Protein AF-A0A3D4EHL4-F1 (afdb_monomer)

Solvent-accessible surface area (backbone atoms only — not comparable to full-atom values): 12006 Å² total; per-residue (Å²): 135,86,61,65,56,98,88,38,72,49,56,67,86,55,54,66,71,58,36,57,50,29,53,69,44,90,50,63,66,49,23,50,37,24,51,53,30,32,35,78,69,69,46,29,76,79,37,58,74,33,63,72,42,91,49,67,67,59,16,52,53,32,51,62,56,33,40,82,74,52,56,64,71,58,45,58,51,27,36,70,45,90,52,58,73,49,26,45,46,37,29,42,37,35,46,74,57,59,60,97,69,61,60,69,48,54,54,48,35,48,64,78,40,52,93,75,51,44,74,40,44,43,29,60,65,70,54,69,73,44,71,69,53,51,53,50,49,53,58,47,41,73,68,42,84,47,68,62,34,31,49,36,43,49,48,44,62,71,38,86,49,48,70,93,47,45,65,62,53,31,52,57,27,53,71,42,89,49,62,65,45,24,22,51,22,25,38,51,34,32,75,69,74,44,91,39,69,83,30,63,75,45,92,48,67,64,22,24,52,34,26,61,71,65,82,120

Mean predicted aligned error: 4.77 Å

Foldseek 3Di:
DFDDDPNHGQCLVDDLVVLLVLCVDPDVVSNLSSLVSCLVVVNLVSLQVQCPPPDPVSNLSSLLSSQLVHDQVSLLVLLVDPPVSSVLSSLVSLLPPVPDHDLVSLLVSCVVCLQVDALSLSSLLNDAQDPVSLVSLLVSLVVRPDPRSNLSSLCSNCPVSDPVCNVVSLVVQCPDPRVVSLLVSLLSCLVVVHDNPSQCPDPDPSSNCSNPVRPD

Structure (mmCIF, N/CA/C/O backbone):
data_AF-A0A3D4EHL4-F1
#
_entry.id   AF-A0A3D4EHL4-F1
#
loop_
_atom_site.group_PDB
_atom_site.id
_atom_site.type_symbol
_atom_site.label_atom_id
_atom_site.label_alt_id
_atom_site.label_comp_id
_atom_site.label_asym_id
_atom_site.label_entity_id
_atom_site.label_seq_id
_atom_site.pdbx_PDB_ins_code
_atom_site.Cartn_x
_atom_site.Cartn_y
_atom_site.Cartn_z
_atom_site.occupancy
_atom_site.B_iso_or_equiv
_atom_site.auth_seq_id
_atom_site.auth_comp_id
_atom_site.auth_asym_id
_atom_site.auth_atom_id
_atom_site.pdbx_PDB_model_num
ATOM 1 N N . MET A 1 1 ? 7.403 -16.473 24.538 1.00 56.09 1 MET A N 1
ATOM 2 C CA . MET A 1 1 ? 7.662 -15.054 24.874 1.00 56.09 1 MET A CA 1
ATOM 3 C C . MET A 1 1 ? 6.302 -14.390 25.039 1.00 56.09 1 MET A C 1
ATOM 5 O O . MET A 1 1 ? 5.455 -14.657 24.199 1.00 56.09 1 MET A O 1
ATOM 9 N N . LYS A 1 2 ? 6.031 -13.651 26.124 1.00 74.81 2 LYS A N 1
ATOM 10 C CA . LYS A 1 2 ? 4.744 -12.940 26.263 1.00 74.81 2 LYS A CA 1
ATOM 11 C C . LYS A 1 2 ? 4.791 -11.674 25.405 1.00 74.81 2 LYS A C 1
ATOM 13 O O . LYS A 1 2 ? 5.752 -10.919 25.532 1.00 74.81 2 LYS A O 1
ATOM 18 N N . THR A 1 3 ? 3.798 -11.465 24.544 1.00 89.50 3 THR A N 1
ATOM 19 C CA . THR A 1 3 ? 3.693 -10.255 23.716 1.00 89.50 3 THR A CA 1
ATOM 20 C C . THR A 1 3 ? 3.371 -9.051 24.603 1.00 89.50 3 THR A C 1
ATOM 22 O O . THR A 1 3 ? 2.572 -9.155 25.540 1.00 89.50 3 THR A O 1
ATOM 25 N N . GLN A 1 4 ? 4.032 -7.921 24.350 1.00 92.38 4 GLN A N 1
ATOM 26 C CA . GLN A 1 4 ? 3.900 -6.704 25.148 1.00 92.38 4 GLN A CA 1
ATOM 27 C C . GLN A 1 4 ? 3.538 -5.508 24.271 1.00 92.38 4 GLN A C 1
ATOM 29 O O . GLN A 1 4 ? 4.013 -5.401 23.144 1.00 92.38 4 GLN A O 1
ATOM 34 N N . LEU A 1 5 ? 2.766 -4.582 24.834 1.00 90.56 5 LEU A N 1
ATOM 35 C CA . LEU A 1 5 ? 2.468 -3.272 24.269 1.00 90.56 5 LEU A CA 1
ATOM 36 C C . LEU A 1 5 ? 2.813 -2.203 25.310 1.00 90.56 5 LEU A C 1
ATOM 38 O O . LEU A 1 5 ? 2.287 -2.230 26.424 1.00 90.56 5 LEU A O 1
ATOM 42 N N . ASN A 1 6 ? 3.705 -1.272 24.961 1.00 88.81 6 ASN A N 1
ATOM 43 C CA . ASN A 1 6 ? 4.189 -0.213 25.862 1.00 88.81 6 ASN A CA 1
ATOM 44 C C . ASN A 1 6 ? 4.684 -0.743 27.226 1.00 88.81 6 ASN A C 1
ATOM 46 O O . ASN A 1 6 ? 4.420 -0.157 28.273 1.00 88.81 6 ASN A O 1
ATOM 50 N N . GLY A 1 7 ? 5.367 -1.893 27.228 1.00 89.69 7 GLY A N 1
ATOM 51 C CA . GLY A 1 7 ? 5.885 -2.529 28.445 1.00 89.69 7 GLY A CA 1
ATOM 52 C C . GLY A 1 7 ? 4.841 -3.270 29.291 1.00 89.69 7 GLY A C 1
ATOM 53 O O . GLY A 1 7 ? 5.198 -3.842 30.320 1.00 89.69 7 GLY A O 1
ATOM 54 N N . GLN A 1 8 ? 3.572 -3.316 28.871 1.00 92.62 8 GLN A N 1
ATOM 55 C CA . GLN A 1 8 ? 2.529 -4.110 29.524 1.00 92.62 8 GLN A CA 1
ATOM 56 C C . GLN A 1 8 ? 2.224 -5.378 28.728 1.00 92.62 8 GLN A C 1
ATOM 58 O O . GLN A 1 8 ? 2.239 -5.381 27.502 1.00 92.62 8 GLN A O 1
ATOM 63 N N . THR A 1 9 ? 1.960 -6.479 29.431 1.00 95.00 9 THR A N 1
ATOM 64 C CA . THR A 1 9 ? 1.618 -7.760 28.794 1.00 95.00 9 THR A CA 1
ATOM 65 C C . THR A 1 9 ? 0.211 -7.696 28.207 1.00 95.00 9 THR A C 1
ATOM 67 O O . THR A 1 9 ? -0.720 -7.303 28.908 1.00 95.00 9 THR A O 1
ATOM 70 N N . ILE A 1 10 ? 0.054 -8.131 26.956 1.00 95.50 10 ILE A N 1
ATOM 71 C CA . ILE A 1 10 ? -1.260 -8.231 26.312 1.00 95.50 10 ILE A CA 1
ATOM 72 C C . ILE A 1 10 ? -2.042 -9.389 26.960 1.00 95.50 10 ILE A C 1
ATOM 74 O O . ILE A 1 10 ? -1.535 -10.517 27.001 1.00 95.50 10 ILE A O 1
ATOM 78 N N . PRO A 1 11 ? -3.251 -9.144 27.497 1.00 95.38 11 PRO A N 1
ATOM 79 C CA . PRO A 1 11 ? -3.977 -10.118 28.307 1.00 95.38 11 PRO A CA 1
ATOM 80 C C . PRO A 1 11 ? -4.790 -11.100 27.445 1.00 95.38 11 PRO A C 1
ATOM 82 O O . PRO A 1 11 ? -6.019 -11.116 27.487 1.00 95.38 11 PRO A O 1
ATOM 85 N N . HIS A 1 12 ? -4.110 -11.921 26.641 1.00 93.50 12 HIS A N 1
ATOM 86 C CA . HIS A 1 12 ? -4.756 -12.889 25.739 1.00 93.50 12 HIS A CA 1
ATOM 87 C C . HIS A 1 12 ? -5.618 -13.940 26.463 1.00 93.50 12 HIS A C 1
ATOM 89 O O . HIS A 1 12 ? -6.524 -14.512 25.862 1.00 93.50 12 HIS A O 1
ATOM 95 N N . ASP A 1 13 ? -5.329 -14.196 27.738 1.00 93.50 13 ASP A N 1
ATOM 96 C CA . ASP A 1 13 ? -5.982 -15.176 28.604 1.00 93.50 13 ASP A CA 1
ATOM 97 C C . ASP A 1 13 ? -7.249 -14.652 29.296 1.00 93.50 13 ASP A C 1
ATOM 99 O O . ASP A 1 13 ? -7.989 -15.439 29.890 1.00 93.50 13 ASP A O 1
ATOM 103 N N . LYS A 1 14 ? -7.535 -13.345 29.217 1.00 95.50 14 LYS A N 1
ATOM 104 C CA . LYS A 1 14 ? -8.753 -12.785 29.811 1.00 95.50 14 LYS A CA 1
ATOM 105 C C . LYS A 1 14 ? -10.019 -13.252 29.077 1.00 95.50 14 LYS A C 1
ATOM 107 O O . LYS A 1 14 ? -10.033 -13.314 27.842 1.00 95.50 14 LYS A O 1
ATOM 112 N N . PRO A 1 15 ? -11.118 -13.516 29.809 1.00 96.44 15 PRO A N 1
ATOM 113 C CA . PRO A 1 15 ? -12.429 -13.734 29.207 1.00 96.44 15 PRO A CA 1
ATOM 114 C C . PRO A 1 15 ? -12.848 -12.556 28.320 1.00 96.44 15 PRO A C 1
ATOM 116 O O . PRO A 1 15 ? -12.538 -11.403 28.630 1.00 96.44 15 PRO A O 1
ATOM 119 N N . THR A 1 16 ? -13.597 -12.828 27.246 1.00 95.06 16 THR A N 1
ATOM 120 C CA . THR A 1 16 ? -14.064 -11.782 26.316 1.00 95.06 16 THR A CA 1
ATOM 121 C C . THR A 1 16 ? -14.819 -10.671 27.048 1.00 95.06 16 THR A C 1
ATOM 123 O O . THR A 1 16 ? -14.542 -9.504 26.801 1.00 95.06 16 THR A O 1
ATOM 126 N N . ASP A 1 17 ? -15.683 -10.990 28.014 1.00 96.25 17 ASP A N 1
ATOM 127 C CA . ASP A 1 17 ? -16.437 -9.977 28.771 1.00 96.25 17 ASP A CA 1
ATOM 128 C C . ASP A 1 17 ? -15.537 -9.002 29.548 1.00 96.25 17 ASP A C 1
ATOM 130 O O . ASP A 1 17 ? -15.829 -7.803 29.618 1.00 96.25 17 ASP A O 1
ATOM 134 N N . GLU A 1 18 ? -14.410 -9.481 30.085 1.00 97.12 18 GLU A N 1
ATOM 135 C CA . GLU A 1 18 ? -13.421 -8.618 30.738 1.00 97.12 18 GLU A CA 1
ATOM 136 C C . GLU A 1 18 ? -12.723 -7.710 29.722 1.00 97.12 18 GLU A C 1
ATOM 138 O O . GLU A 1 18 ? -12.584 -6.511 29.969 1.00 97.12 18 GLU A O 1
ATOM 143 N N . LEU A 1 19 ? -12.338 -8.249 28.561 1.00 97.44 19 LEU A N 1
ATOM 144 C CA . LEU A 1 19 ? -11.741 -7.465 27.475 1.00 97.44 19 LEU A CA 1
ATOM 145 C C . LEU A 1 19 ? -12.719 -6.394 26.963 1.00 97.44 19 LEU A C 1
ATOM 147 O O . LEU A 1 19 ? -12.343 -5.235 26.801 1.00 97.44 19 LEU A O 1
ATOM 151 N N . LEU A 1 20 ? -14.001 -6.734 26.802 1.00 96.81 20 LEU A N 1
ATOM 152 C CA . LEU A 1 20 ? -15.051 -5.781 26.431 1.00 96.81 20 LEU A CA 1
ATOM 153 C C . LEU A 1 20 ? -15.247 -4.693 27.495 1.00 96.81 20 LEU A C 1
ATOM 155 O O . LEU A 1 20 ? -15.534 -3.542 27.161 1.00 96.81 20 LEU A O 1
ATOM 159 N N . SER A 1 21 ? -15.093 -5.026 28.780 1.00 96.38 21 SER A N 1
ATOM 160 C CA . SER A 1 21 ? -15.099 -4.026 29.851 1.00 96.38 21 SER A CA 1
ATOM 161 C C . SER A 1 21 ? -13.898 -3.086 29.750 1.00 96.38 21 SER A C 1
ATOM 163 O O . SER A 1 21 ? -14.063 -1.876 29.896 1.00 96.38 21 SER A O 1
ATOM 165 N N . MET A 1 22 ? -12.711 -3.618 29.451 1.00 97.00 22 MET A N 1
ATOM 166 C CA . MET A 1 22 ? -11.495 -2.822 29.263 1.00 97.00 22 MET A CA 1
ATOM 167 C C . MET A 1 22 ? -11.607 -1.853 28.076 1.00 97.00 22 MET A C 1
ATOM 169 O O . MET A 1 22 ? -11.165 -0.713 28.192 1.00 97.00 22 MET A O 1
ATOM 173 N N . LEU A 1 23 ? -12.273 -2.239 26.979 1.00 96.00 23 LEU A N 1
ATOM 174 C CA . LEU A 1 23 ? -12.550 -1.332 25.852 1.00 96.00 23 LEU A CA 1
ATOM 175 C C . LEU A 1 23 ? -13.389 -0.103 26.255 1.00 96.00 23 LEU A C 1
ATOM 177 O O . LEU A 1 23 ? -13.267 0.972 25.665 1.00 96.00 23 LEU A O 1
ATOM 181 N N . ARG A 1 24 ? -14.257 -0.248 27.262 1.00 93.06 24 ARG A N 1
ATOM 182 C CA . ARG A 1 24 ? -15.123 0.833 27.762 1.00 93.06 24 ARG A CA 1
ATOM 183 C C . ARG A 1 24 ? -14.446 1.718 28.809 1.00 93.06 24 ARG A C 1
ATOM 185 O O . ARG A 1 24 ? -14.988 2.769 29.145 1.00 93.06 24 ARG A O 1
ATOM 192 N N . CYS A 1 25 ? -13.277 1.333 29.322 1.00 91.50 25 CYS A N 1
ATOM 193 C CA . CYS A 1 25 ? -12.526 2.160 30.261 1.00 91.50 25 CYS A CA 1
ATOM 194 C C . CYS A 1 25 ? -12.060 3.468 29.602 1.00 91.50 25 CYS A C 1
ATOM 196 O O . CYS A 1 25 ? -11.790 3.522 28.402 1.00 91.50 25 CYS A O 1
ATOM 198 N N . ALA A 1 26 ? -11.939 4.534 30.400 1.00 88.62 26 ALA A N 1
ATOM 199 C CA . ALA A 1 26 ? -11.424 5.831 29.947 1.00 88.62 26 ALA A CA 1
ATOM 200 C C . ALA A 1 26 ? -9.906 5.809 29.670 1.00 88.62 26 ALA A C 1
ATOM 202 O O . ALA A 1 26 ? -9.405 6.613 28.887 1.00 88.62 26 ALA A O 1
ATOM 203 N N . ASP A 1 27 ? -9.187 4.860 30.268 1.00 93.62 27 ASP A N 1
ATOM 204 C CA . ASP A 1 27 ? -7.753 4.675 30.073 1.00 93.62 27 ASP A CA 1
ATOM 205 C C . ASP A 1 27 ? -7.427 4.097 28.683 1.00 93.62 27 ASP A C 1
ATOM 207 O O . ASP A 1 27 ? -7.925 3.036 28.301 1.00 93.62 27 ASP A O 1
ATOM 211 N N . MET A 1 28 ? -6.570 4.794 27.931 1.00 94.81 28 MET A N 1
ATOM 212 C CA . MET A 1 28 ? -6.188 4.394 26.572 1.00 94.81 28 MET A CA 1
ATOM 213 C C . MET A 1 28 ? -5.306 3.142 26.568 1.00 94.81 28 MET A C 1
ATOM 215 O O . MET A 1 28 ? -5.415 2.327 25.659 1.00 94.81 28 MET A O 1
ATOM 219 N N . GLN A 1 29 ? -4.464 2.943 27.587 1.00 95.38 29 GLN A N 1
ATOM 220 C CA . GLN A 1 29 ? -3.613 1.753 27.654 1.00 95.38 29 GLN A CA 1
ATOM 221 C C . GLN A 1 29 ? -4.462 0.482 27.810 1.00 95.38 29 GLN A C 1
ATOM 223 O O . GLN A 1 29 ? -4.250 -0.495 27.094 1.00 95.38 29 GLN A O 1
ATOM 228 N N . SER A 1 30 ? -5.467 0.517 28.687 1.00 95.62 30 SER A N 1
ATOM 229 C CA . SER A 1 30 ? -6.445 -0.562 28.863 1.00 95.62 30 SER A CA 1
ATOM 230 C C . SER A 1 30 ? -7.227 -0.836 27.579 1.00 95.62 30 SER A C 1
ATOM 232 O O . SER A 1 30 ? -7.401 -1.998 27.209 1.00 95.62 30 SER A O 1
ATOM 234 N N . PHE A 1 31 ? -7.642 0.223 26.875 1.00 97.19 31 PHE A N 1
ATOM 235 C CA . PHE A 1 31 ? -8.287 0.113 25.568 1.00 97.19 31 PHE A CA 1
ATOM 236 C C . PHE A 1 31 ? -7.382 -0.602 24.554 1.00 97.19 31 PHE A C 1
ATOM 238 O O . PHE A 1 31 ? -7.791 -1.611 23.984 1.00 97.19 31 PHE A O 1
ATOM 245 N N . CYS A 1 32 ? -6.137 -0.145 24.375 1.00 97.12 32 CYS A N 1
ATOM 246 C CA . CYS A 1 32 ? -5.212 -0.742 23.412 1.00 97.12 32 CYS A CA 1
ATOM 247 C C . CYS A 1 32 ? -4.912 -2.212 23.725 1.00 97.12 32 CYS A C 1
ATOM 249 O O . CYS A 1 32 ? -4.980 -3.049 22.830 1.00 97.12 32 CYS A O 1
ATOM 251 N N . LEU A 1 33 ? -4.639 -2.548 24.991 1.00 97.31 33 LEU A N 1
ATOM 252 C CA . LEU A 1 33 ? -4.378 -3.931 25.401 1.00 97.31 33 LEU A CA 1
ATOM 253 C C . LEU A 1 33 ? -5.557 -4.861 25.100 1.00 97.31 33 LEU A C 1
ATOM 255 O O . LEU A 1 33 ? -5.348 -6.001 24.686 1.00 97.31 33 LEU A O 1
ATOM 259 N N . ALA A 1 34 ? -6.785 -4.382 25.299 1.00 97.56 34 ALA A N 1
ATOM 260 C CA . ALA A 1 34 ? -7.979 -5.145 24.970 1.00 97.56 34 ALA A CA 1
ATOM 261 C C . ALA A 1 34 ? -8.161 -5.302 23.455 1.00 97.56 34 ALA A C 1
ATOM 263 O O . ALA A 1 34 ? -8.463 -6.405 22.999 1.00 97.56 34 ALA A O 1
ATOM 264 N N . CYS A 1 35 ? -7.921 -4.244 22.674 1.00 97.19 35 CYS A N 1
ATOM 265 C CA . CYS A 1 35 ? -7.963 -4.307 21.214 1.00 97.19 35 CYS A CA 1
ATOM 266 C C . CYS A 1 35 ? -6.963 -5.327 20.651 1.00 97.19 35 CYS A C 1
ATOM 268 O O . CYS A 1 35 ? -7.348 -6.148 19.824 1.00 97.19 35 CYS A O 1
ATOM 270 N N . GLU A 1 36 ? -5.714 -5.319 21.125 1.00 97.25 36 GLU A N 1
ATOM 271 C CA . GLU A 1 36 ? -4.689 -6.289 20.713 1.00 97.25 36 GLU A CA 1
ATOM 272 C C . GLU A 1 36 ? -5.087 -7.727 21.065 1.00 97.25 36 GLU A C 1
ATOM 274 O O . GLU A 1 36 ? -4.974 -8.637 20.244 1.00 97.25 36 GLU A O 1
ATOM 279 N N . ALA A 1 37 ? -5.587 -7.946 22.288 1.00 97.06 37 ALA A N 1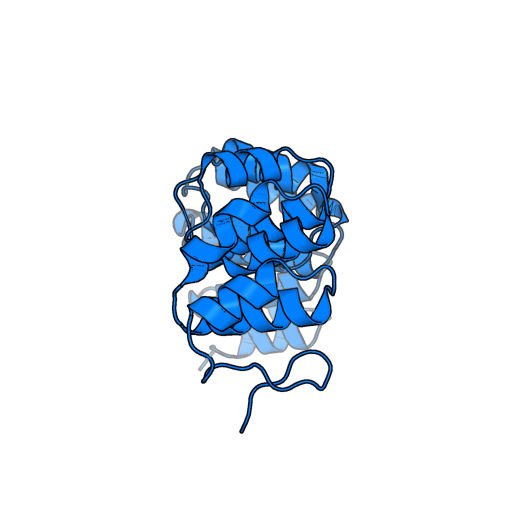
ATOM 280 C CA . ALA A 1 37 ? -6.004 -9.270 22.735 1.00 97.06 37 ALA A CA 1
ATOM 281 C C . ALA A 1 37 ? -7.166 -9.818 21.890 1.00 97.06 37 ALA A C 1
ATOM 283 O O . ALA A 1 37 ? -7.136 -10.987 21.507 1.00 97.06 37 ALA A O 1
ATOM 284 N N . LEU A 1 38 ? -8.162 -8.980 21.581 1.00 97.00 38 LEU A N 1
ATOM 285 C CA . LEU A 1 38 ? -9.313 -9.348 20.751 1.00 97.00 38 LEU A CA 1
ATOM 286 C C . LEU A 1 38 ? -8.920 -9.547 19.283 1.00 97.00 38 LEU A C 1
ATOM 288 O O . LEU A 1 38 ? -9.347 -10.524 18.672 1.00 97.00 38 LEU A O 1
ATOM 292 N N . SER A 1 39 ? -8.069 -8.678 18.729 1.00 95.25 39 SER A N 1
ATOM 293 C CA . SER A 1 39 ? -7.571 -8.807 17.354 1.00 95.25 39 SER A CA 1
ATOM 294 C C . SER A 1 39 ? -6.775 -10.102 17.163 1.00 95.25 39 SER A C 1
ATOM 296 O O . SER A 1 39 ? -7.082 -10.886 16.267 1.00 95.25 39 SER A O 1
ATOM 298 N N . ALA A 1 40 ? -5.862 -10.425 18.088 1.00 94.31 40 ALA A N 1
ATOM 299 C CA . ALA A 1 40 ? -5.104 -11.680 18.068 1.00 94.31 40 ALA A CA 1
ATOM 300 C C . ALA A 1 40 ? -5.986 -12.943 18.160 1.00 94.31 40 ALA A C 1
ATOM 302 O O . ALA A 1 40 ? -5.549 -14.031 17.789 1.00 94.31 40 ALA A O 1
ATOM 303 N N . ARG A 1 41 ? -7.221 -12.808 18.656 1.00 94.44 41 ARG A N 1
ATOM 304 C CA . ARG A 1 41 ? -8.224 -13.882 18.741 1.00 94.44 41 ARG A CA 1
ATOM 305 C C . ARG A 1 41 ? -9.186 -13.910 17.547 1.00 94.44 41 ARG A C 1
ATOM 307 O O . ARG A 1 41 ? -10.056 -14.772 17.502 1.00 94.44 41 ARG A O 1
ATOM 314 N N . GLY A 1 42 ? -9.055 -12.983 16.595 1.00 93.19 42 GLY A N 1
ATOM 315 C CA . GLY A 1 42 ? -9.987 -12.825 15.475 1.00 93.19 42 GLY A CA 1
ATOM 316 C C . GLY A 1 42 ? -11.338 -12.214 15.869 1.00 93.19 42 GLY A C 1
ATOM 317 O O . GLY A 1 42 ? -12.275 -12.226 15.077 1.00 93.19 42 GLY A O 1
ATOM 318 N N . GLU A 1 43 ? -11.461 -11.651 17.073 1.00 95.38 43 GLU A N 1
ATOM 319 C CA . GLU A 1 43 ? -12.690 -11.041 17.604 1.00 95.38 43 GLU A CA 1
ATOM 320 C C . GLU A 1 43 ? -12.787 -9.543 17.238 1.00 95.38 43 GLU A C 1
ATOM 322 O O . GLU A 1 43 ? -13.268 -8.717 18.014 1.00 95.38 43 GLU A O 1
ATOM 327 N N . THR A 1 44 ? -12.335 -9.164 16.037 1.00 94.56 44 THR A N 1
ATOM 328 C CA . THR A 1 44 ? -12.244 -7.760 15.586 1.00 94.56 44 THR A CA 1
ATOM 329 C C . THR A 1 44 ? -13.602 -7.069 15.443 1.00 94.56 44 THR A C 1
ATOM 331 O O . THR A 1 44 ? -13.676 -5.846 15.552 1.00 94.56 44 THR A O 1
ATOM 334 N N . ALA A 1 45 ? -14.694 -7.827 15.301 1.00 94.88 45 ALA A N 1
ATOM 335 C CA . ALA A 1 45 ? -16.061 -7.297 15.300 1.00 94.88 45 ALA A CA 1
ATOM 336 C C . ALA A 1 45 ? -16.404 -6.520 16.588 1.00 94.88 45 ALA A C 1
ATOM 338 O O . ALA A 1 45 ? -17.200 -5.581 16.559 1.00 94.88 45 ALA A O 1
ATOM 339 N N . ALA A 1 46 ? -15.770 -6.858 17.719 1.00 96.19 46 ALA A N 1
ATOM 340 C CA . ALA A 1 46 ? -15.922 -6.117 18.971 1.00 96.19 46 ALA A CA 1
ATOM 341 C C . ALA A 1 46 ? -15.353 -4.686 18.900 1.00 96.19 46 ALA A C 1
ATOM 343 O O . ALA A 1 46 ? -15.726 -3.832 19.707 1.00 96.19 46 ALA A O 1
ATOM 344 N N . LEU A 1 47 ? -14.458 -4.416 17.944 1.00 97.00 47 LEU A N 1
ATOM 345 C CA . LEU A 1 47 ? -13.787 -3.127 17.775 1.00 97.00 47 LEU A CA 1
ATOM 346 C C . LEU A 1 47 ? -14.565 -2.184 16.847 1.00 97.00 47 LEU A C 1
ATOM 348 O O . LEU A 1 47 ? -14.409 -0.968 16.944 1.00 97.00 47 LEU A O 1
ATOM 352 N N . THR A 1 48 ? -15.440 -2.713 15.984 1.00 96.19 48 THR A N 1
ATOM 353 C CA . THR A 1 48 ? -16.215 -1.937 15.000 1.00 96.19 48 THR A CA 1
ATOM 354 C C . THR A 1 48 ? -16.985 -0.748 15.596 1.00 96.19 48 THR A C 1
ATOM 356 O O . THR A 1 48 ? -16.938 0.326 14.995 1.00 96.19 48 THR A O 1
ATOM 359 N N . PRO A 1 49 ? -17.628 -0.838 16.782 1.00 95.62 49 PRO A N 1
ATOM 360 C CA . PRO A 1 49 ? -18.305 0.316 17.385 1.00 95.62 49 PRO A CA 1
ATOM 361 C C . PRO A 1 49 ? -17.381 1.516 17.646 1.00 95.62 49 PRO A C 1
ATOM 363 O O . PRO A 1 49 ? -17.830 2.661 17.655 1.00 95.62 49 PRO A O 1
ATOM 366 N N . PHE A 1 50 ? -16.079 1.279 17.829 1.00 96.56 50 PHE A N 1
ATOM 367 C CA . PHE A 1 50 ? -15.100 2.329 18.106 1.00 96.56 50 PHE A CA 1
ATOM 368 C C . PHE A 1 50 ? -14.664 3.099 16.855 1.00 96.56 50 PHE A C 1
ATOM 370 O O . PHE A 1 50 ? -14.060 4.162 16.995 1.00 96.56 50 PHE A O 1
ATOM 377 N N . LEU A 1 51 ? -15.052 2.660 15.650 1.00 96.12 51 LEU A N 1
ATOM 378 C CA . LEU A 1 51 ? -14.916 3.456 14.423 1.00 96.12 51 LEU A CA 1
ATOM 379 C C . LEU A 1 51 ? -15.733 4.760 14.471 1.00 96.12 51 LEU A C 1
ATOM 381 O O . LEU A 1 51 ? -15.402 5.718 13.783 1.00 96.12 51 LEU A O 1
ATOM 385 N N . GLN A 1 52 ? -16.754 4.826 15.330 1.00 94.62 52 GLN A N 1
ATOM 386 C CA . GLN A 1 52 ? -17.571 6.023 15.565 1.00 94.62 52 GLN A CA 1
ATOM 387 C C . GLN A 1 52 ? -17.216 6.739 16.881 1.00 94.62 52 GLN A C 1
ATOM 389 O O . GLN A 1 52 ? -17.919 7.646 17.323 1.00 94.62 52 GLN A O 1
ATOM 394 N N . SER A 1 53 ? -16.115 6.348 17.532 1.00 94.75 53 SER A N 1
ATOM 395 C CA . SER A 1 53 ? -15.647 6.987 18.764 1.00 94.75 53 SER A CA 1
ATOM 396 C C . SER A 1 53 ? -15.362 8.474 18.541 1.00 94.75 53 SER A C 1
ATOM 398 O O . SER A 1 53 ? -14.656 8.834 17.598 1.00 94.75 53 SER A O 1
ATOM 400 N N . GLY A 1 54 ? -15.827 9.341 19.447 1.00 93.31 54 GLY A N 1
ATOM 401 C CA . GLY A 1 54 ? -15.458 10.764 19.464 1.00 93.31 54 GLY A CA 1
ATOM 402 C C . GLY A 1 54 ? -13.970 11.008 19.754 1.00 93.31 54 GLY A C 1
ATOM 403 O O . GLY A 1 54 ? -13.427 12.041 19.375 1.00 93.31 54 GLY A O 1
ATOM 404 N N . ASP A 1 55 ? -13.290 10.039 20.373 1.00 95.06 55 ASP A N 1
ATOM 405 C CA . ASP A 1 55 ? -11.839 10.050 20.558 1.00 95.06 55 ASP A CA 1
ATOM 406 C C . ASP A 1 55 ? -11.134 9.577 19.277 1.00 95.06 55 ASP A C 1
ATOM 408 O O . ASP A 1 55 ? -11.259 8.411 18.876 1.00 95.06 55 ASP A O 1
ATOM 412 N N . ARG A 1 56 ? -10.372 10.493 18.663 1.00 95.25 56 ARG A N 1
ATOM 413 C CA . ARG A 1 56 ? -9.601 10.284 17.428 1.00 95.25 56 ARG A CA 1
ATOM 414 C C . ARG A 1 56 ? -8.624 9.112 17.529 1.00 95.25 56 ARG A C 1
ATOM 416 O O . ARG A 1 56 ? -8.499 8.349 16.573 1.00 95.25 56 ARG A O 1
ATOM 423 N N . TYR A 1 57 ? -7.931 8.955 18.655 1.00 94.44 57 TYR A N 1
ATOM 424 C CA . TYR A 1 57 ? -6.899 7.928 18.804 1.00 94.44 57 TYR A CA 1
ATOM 425 C C . TYR A 1 57 ? -7.508 6.548 19.003 1.00 94.44 57 TYR A C 1
ATOM 427 O O . TYR A 1 57 ? -7.029 5.588 18.404 1.00 94.44 57 TYR A O 1
ATOM 435 N N . ARG A 1 58 ? -8.604 6.445 19.765 1.00 96.19 58 ARG A N 1
ATOM 436 C CA . ARG A 1 58 ? -9.374 5.191 19.860 1.00 96.19 58 ARG A CA 1
ATOM 437 C C . ARG A 1 58 ? -9.886 4.748 18.504 1.00 96.19 58 ARG A C 1
ATOM 439 O O . ARG A 1 58 ? -9.751 3.578 18.155 1.00 96.19 58 ARG A O 1
ATOM 446 N N . ARG A 1 59 ? -10.425 5.698 17.739 1.00 96.44 59 ARG A N 1
ATOM 447 C CA . ARG A 1 59 ? -10.936 5.451 16.394 1.00 96.44 59 ARG A CA 1
ATOM 448 C C . ARG A 1 59 ? -9.844 4.917 15.473 1.00 96.44 59 ARG A C 1
ATOM 450 O O . ARG A 1 59 ? -10.023 3.864 14.872 1.00 96.44 59 ARG A O 1
ATOM 457 N N . LEU A 1 60 ? -8.700 5.602 15.415 1.00 96.88 60 LEU A N 1
ATOM 458 C CA . LEU A 1 60 ? -7.565 5.194 14.587 1.00 96.88 60 LEU A CA 1
ATOM 459 C C . LEU A 1 60 ? -7.002 3.829 15.008 1.00 96.88 60 LEU A C 1
ATOM 461 O O . LEU A 1 60 ? -6.669 3.014 14.154 1.00 96.88 60 LEU A O 1
ATOM 465 N N . TYR A 1 61 ? -6.897 3.568 16.313 1.00 96.75 61 TYR A N 1
ATOM 466 C CA . TYR A 1 61 ? -6.353 2.310 16.825 1.00 96.75 61 TYR A CA 1
A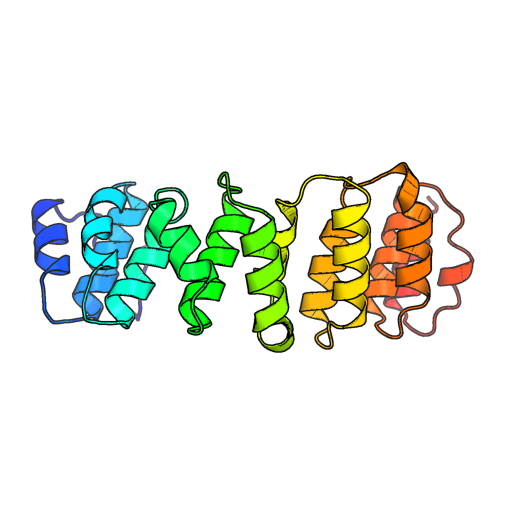TOM 467 C C . TYR A 1 61 ? -7.274 1.123 16.517 1.00 96.75 61 TYR A C 1
ATOM 469 O O . TYR A 1 61 ? -6.810 0.100 16.020 1.00 96.75 61 TYR A O 1
ATOM 477 N N . ALA A 1 62 ? -8.584 1.277 16.744 1.00 96.94 62 ALA A N 1
ATOM 478 C CA . ALA A 1 62 ? -9.571 0.274 16.354 1.00 96.94 62 ALA A CA 1
ATOM 479 C C . ALA A 1 62 ? -9.542 0.034 14.840 1.00 96.94 62 ALA A C 1
ATOM 481 O O . ALA A 1 62 ? -9.488 -1.111 14.409 1.00 96.94 62 ALA A O 1
ATOM 482 N N . PHE A 1 63 ? -9.506 1.106 14.043 1.00 97.06 63 PHE A N 1
ATOM 483 C CA . PHE A 1 63 ? -9.456 1.017 12.586 1.00 97.06 63 PHE A CA 1
ATOM 484 C C . PHE A 1 63 ? -8.271 0.178 12.091 1.00 97.06 63 PHE A C 1
ATOM 486 O O . PHE A 1 63 ? -8.474 -0.775 11.342 1.00 97.06 63 PHE A O 1
ATOM 493 N N . LYS A 1 64 ? -7.059 0.457 12.585 1.00 95.50 64 LYS A N 1
ATOM 494 C CA . LYS A 1 64 ? -5.854 -0.306 12.226 1.00 95.50 64 LYS A CA 1
ATOM 495 C C . LYS A 1 64 ? -5.953 -1.794 12.573 1.00 95.50 64 LYS A C 1
ATOM 497 O O . LYS A 1 64 ? -5.430 -2.616 11.834 1.00 95.50 64 LYS A O 1
ATOM 502 N N . LEU A 1 65 ? -6.618 -2.144 13.675 1.00 95.88 65 LEU A N 1
ATOM 503 C CA . LEU A 1 65 ? -6.710 -3.531 14.145 1.00 95.88 65 LEU A CA 1
ATOM 504 C C . LEU A 1 65 ? -7.882 -4.324 13.567 1.00 95.88 65 LEU A C 1
ATOM 506 O O . LEU A 1 65 ? -7.859 -5.552 13.629 1.00 95.88 65 LEU A O 1
ATOM 510 N N . ILE A 1 66 ? -8.904 -3.656 13.030 1.00 95.06 66 ILE A N 1
ATOM 511 C CA . ILE A 1 66 ? -10.007 -4.328 12.333 1.00 95.06 66 ILE A CA 1
ATOM 512 C C . ILE A 1 66 ? -9.526 -4.893 10.987 1.00 95.06 66 ILE A C 1
ATOM 514 O O . ILE A 1 66 ? -9.967 -5.975 10.588 1.00 95.06 66 ILE A O 1
ATOM 518 N N . GLY A 1 67 ? -8.614 -4.190 10.306 1.00 90.25 67 GLY A N 1
ATOM 519 C CA . GLY A 1 67 ? -7.965 -4.667 9.084 1.00 90.25 67 GLY A CA 1
ATOM 520 C C . GLY A 1 67 ? -8.969 -4.977 7.970 1.00 90.25 67 GLY A C 1
ATOM 521 O O . GLY A 1 67 ? -9.869 -4.180 7.690 1.00 90.25 67 GLY A O 1
ATOM 522 N N . ALA A 1 68 ? -8.853 -6.167 7.373 1.00 87.88 68 ALA A N 1
ATOM 523 C CA . ALA A 1 68 ? -9.731 -6.664 6.308 1.00 87.88 68 ALA A CA 1
ATOM 524 C C . ALA A 1 68 ? -11.234 -6.664 6.655 1.00 87.88 68 ALA A C 1
ATOM 526 O O . ALA A 1 68 ? -12.068 -6.614 5.755 1.00 87.88 68 ALA A O 1
ATOM 527 N N . ALA A 1 69 ? -11.597 -6.713 7.943 1.00 91.38 69 ALA A N 1
ATOM 528 C CA . ALA A 1 69 ? -12.992 -6.690 8.390 1.00 91.38 69 ALA A CA 1
ATOM 529 C C . ALA A 1 69 ? -13.591 -5.270 8.448 1.00 91.38 69 ALA A C 1
ATOM 531 O O . ALA A 1 69 ? -14.708 -5.085 8.939 1.00 91.38 69 ALA A O 1
ATOM 532 N N . THR A 1 70 ? -12.854 -4.252 7.989 1.00 94.06 70 THR A N 1
ATOM 533 C CA . THR A 1 70 ? -13.322 -2.864 8.016 1.00 94.06 70 THR A CA 1
ATOM 534 C C . THR A 1 70 ? -14.548 -2.722 7.113 1.00 94.06 70 THR A C 1
ATOM 536 O O . THR A 1 70 ? -14.499 -3.137 5.953 1.00 94.06 70 THR A O 1
ATOM 539 N N . PRO A 1 71 ? -15.643 -2.102 7.593 1.00 93.25 71 PRO A N 1
ATOM 540 C CA . PRO A 1 71 ? -16.786 -1.794 6.745 1.00 93.25 71 PRO A CA 1
ATOM 541 C C . PRO A 1 71 ? -16.366 -0.957 5.533 1.00 93.25 71 PRO A C 1
ATOM 543 O O . PRO A 1 71 ? -15.721 0.081 5.686 1.00 93.25 71 PRO A O 1
ATOM 546 N N . ARG A 1 72 ? -16.769 -1.379 4.330 1.00 92.62 72 ARG A N 1
ATOM 547 C CA . ARG A 1 72 ? -16.376 -0.714 3.079 1.00 92.62 72 ARG A CA 1
ATOM 548 C C . ARG A 1 72 ? -16.724 0.774 3.059 1.00 92.62 72 ARG A C 1
ATOM 550 O O . ARG A 1 72 ? -15.893 1.580 2.671 1.00 92.62 72 ARG A O 1
ATOM 557 N N . GLU A 1 73 ? -17.915 1.133 3.526 1.00 93.62 73 GLU A N 1
ATOM 558 C CA . GLU A 1 73 ? -18.359 2.532 3.589 1.00 93.62 73 GLU A CA 1
ATOM 559 C C . GLU A 1 73 ? -17.413 3.396 4.431 1.00 93.62 73 GLU A C 1
ATOM 561 O O . GLU A 1 73 ? -17.075 4.509 4.037 1.00 93.62 73 GLU A O 1
ATOM 566 N N . PHE A 1 74 ? -16.922 2.854 5.551 1.00 95.12 74 PHE A N 1
ATOM 567 C CA . PHE A 1 74 ? -15.962 3.544 6.405 1.00 95.12 74 PHE A CA 1
ATOM 568 C C . PHE A 1 74 ? -14.594 3.665 5.729 1.00 95.12 74 PHE A C 1
ATOM 570 O O . PHE A 1 74 ? -13.975 4.724 5.797 1.00 95.12 74 PHE A O 1
ATOM 577 N N . LEU A 1 75 ? -14.124 2.605 5.061 1.00 95.69 75 LEU A N 1
ATOM 578 C CA . LEU A 1 75 ? -12.861 2.626 4.319 1.00 95.69 75 LEU A CA 1
ATOM 579 C C . LEU A 1 75 ? -12.891 3.689 3.208 1.00 95.69 75 LEU A C 1
ATOM 581 O O . LEU A 1 75 ? -11.982 4.512 3.117 1.00 95.69 75 LEU A O 1
ATOM 585 N N . ASP A 1 76 ? -13.968 3.713 2.424 1.00 96.00 76 ASP A N 1
ATOM 586 C CA . ASP A 1 76 ? -14.179 4.685 1.352 1.00 96.00 76 ASP A CA 1
ATOM 587 C C . ASP A 1 76 ? -14.281 6.120 1.908 1.00 96.00 76 ASP A C 1
ATOM 589 O O . ASP A 1 76 ? -13.797 7.065 1.282 1.00 96.00 76 ASP A O 1
ATOM 593 N N . GLU A 1 77 ? -14.902 6.318 3.075 1.00 96.19 77 GLU A N 1
ATOM 594 C CA . GLU A 1 77 ? -14.910 7.607 3.781 1.00 96.19 77 GLU A CA 1
ATOM 595 C C . GLU A 1 77 ? -13.486 8.040 4.159 1.00 96.19 77 GLU A C 1
ATOM 597 O O . GLU A 1 77 ? -13.102 9.179 3.893 1.00 96.19 77 GLU A O 1
ATOM 602 N N . GLN A 1 78 ? -12.673 7.132 4.713 1.00 96.81 78 GLN A N 1
ATOM 603 C CA . GLN A 1 78 ? -11.312 7.464 5.141 1.00 96.81 78 GLN A CA 1
ATOM 604 C C . GLN A 1 78 ? -10.393 7.809 3.966 1.00 96.81 78 GLN A C 1
ATOM 606 O O . GLN A 1 78 ? -9.563 8.701 4.105 1.00 96.81 78 GLN A O 1
ATOM 611 N N . LEU A 1 79 ? -10.568 7.180 2.798 1.00 97.25 79 LEU A N 1
ATOM 612 C CA . LEU A 1 79 ? -9.835 7.546 1.576 1.00 97.25 79 LEU A CA 1
ATOM 613 C C . LEU A 1 79 ? -10.126 8.978 1.097 1.00 97.25 79 LEU A C 1
ATOM 615 O O . LEU A 1 79 ? -9.318 9.553 0.374 1.00 97.25 79 LEU A O 1
ATOM 619 N N . ARG A 1 80 ? -11.269 9.558 1.482 1.00 97.00 80 ARG A N 1
ATOM 620 C CA . ARG A 1 80 ? -11.647 10.943 1.151 1.00 97.00 80 ARG A CA 1
ATOM 621 C C . ARG A 1 80 ? -11.277 11.949 2.244 1.00 97.00 80 ARG A C 1
ATOM 623 O O . ARG A 1 80 ? -11.598 13.125 2.106 1.00 97.00 80 ARG A O 1
ATOM 630 N N . SER A 1 81 ? -10.682 11.493 3.342 1.00 96.12 81 SER A N 1
ATOM 631 C CA . SER A 1 81 ? -10.354 12.337 4.488 1.00 96.12 81 SER A CA 1
ATOM 632 C C . SER A 1 81 ? -9.118 13.192 4.221 1.00 96.12 81 SER A C 1
ATOM 634 O O . SER A 1 81 ? -8.169 12.731 3.598 1.00 96.12 81 SER A O 1
ATOM 636 N N . ASP A 1 82 ? -9.083 14.401 4.781 1.00 95.19 82 ASP A N 1
ATOM 637 C CA . ASP A 1 82 ? -7.864 15.221 4.821 1.00 95.19 82 ASP A CA 1
ATOM 638 C C . ASP A 1 82 ? -6.887 14.756 5.924 1.00 95.19 82 ASP A C 1
ATOM 640 O O . ASP A 1 82 ? -5.714 15.144 5.941 1.00 95.19 82 ASP A O 1
ATOM 644 N N . ASP A 1 83 ? -7.348 13.933 6.877 1.00 95.69 83 ASP A N 1
ATOM 645 C CA . ASP A 1 83 ? -6.507 13.405 7.953 1.00 95.69 83 ASP A CA 1
ATOM 646 C C . ASP A 1 83 ? -5.650 12.244 7.441 1.00 95.69 83 ASP A C 1
ATOM 648 O O . ASP A 1 83 ? -6.082 11.086 7.392 1.00 95.69 83 ASP A O 1
ATOM 652 N N . PHE A 1 84 ? -4.394 12.555 7.118 1.00 96.31 84 PHE A N 1
ATOM 653 C CA . PHE A 1 84 ? -3.457 11.584 6.563 1.00 96.31 84 PHE A CA 1
ATOM 654 C C . PHE A 1 84 ? -3.259 10.341 7.445 1.00 96.31 84 PHE A C 1
ATOM 656 O O . PHE A 1 84 ? -2.965 9.280 6.909 1.00 96.31 84 PHE A O 1
ATOM 663 N N . LEU A 1 85 ? -3.461 10.398 8.771 1.00 96.12 85 LEU A N 1
ATOM 664 C CA . LEU A 1 85 ? -3.345 9.184 9.593 1.00 96.12 85 LEU A CA 1
ATOM 665 C C . LEU A 1 85 ? -4.432 8.154 9.262 1.00 96.12 85 LEU A C 1
ATOM 667 O O . LEU A 1 85 ? -4.169 6.952 9.313 1.00 96.12 85 LEU A O 1
ATOM 671 N N . PHE A 1 86 ? -5.637 8.618 8.933 1.00 97.12 86 PHE A N 1
ATOM 672 C CA . PHE A 1 86 ? -6.736 7.749 8.521 1.00 97.12 86 PHE A CA 1
ATOM 673 C C . PHE A 1 86 ? -6.580 7.315 7.067 1.00 97.12 86 PHE A C 1
ATOM 675 O O . PHE A 1 86 ? -6.771 6.136 6.778 1.00 97.12 86 PHE A O 1
ATOM 682 N N . VAL A 1 87 ? -6.143 8.213 6.179 1.00 97.94 87 VAL A N 1
ATOM 683 C CA . VAL A 1 87 ? -5.814 7.850 4.790 1.00 97.94 87 VAL A CA 1
ATOM 684 C C . VAL A 1 87 ? -4.718 6.784 4.757 1.00 97.94 87 VAL A C 1
ATOM 686 O O . VAL A 1 87 ? -4.873 5.765 4.095 1.00 97.94 87 VAL A O 1
ATOM 689 N N . SER A 1 88 ? -3.642 6.967 5.525 1.00 97.19 88 SER A N 1
ATOM 690 C CA . SER A 1 88 ? -2.533 6.013 5.621 1.00 97.19 88 SER A CA 1
ATOM 691 C C . SER A 1 88 ? -2.998 4.648 6.126 1.00 97.19 88 SER A C 1
ATOM 693 O O . SER A 1 88 ? -2.647 3.627 5.536 1.00 97.19 88 SER A O 1
ATOM 695 N N . ALA A 1 89 ? -3.845 4.611 7.161 1.00 96.44 89 ALA A N 1
ATOM 696 C CA . ALA A 1 89 ? -4.422 3.362 7.654 1.00 96.44 89 ALA A CA 1
ATOM 697 C C . ALA A 1 89 ? -5.325 2.682 6.606 1.00 96.44 89 ALA A C 1
ATOM 699 O O . ALA A 1 89 ? -5.259 1.465 6.445 1.00 96.44 89 ALA A O 1
ATOM 700 N N . ALA A 1 90 ? -6.119 3.453 5.857 1.00 97.44 90 ALA A N 1
ATOM 701 C CA . ALA A 1 90 ? -6.946 2.932 4.772 1.00 97.44 90 ALA A CA 1
ATOM 702 C C . ALA A 1 90 ? -6.098 2.336 3.637 1.00 97.44 90 ALA A C 1
ATOM 704 O O . ALA A 1 90 ? -6.352 1.214 3.205 1.00 97.44 90 ALA A O 1
ATOM 705 N N . LEU A 1 91 ? -5.061 3.051 3.192 1.00 97.19 91 LEU A N 1
ATOM 706 C CA . LEU A 1 91 ? -4.147 2.583 2.149 1.00 97.19 91 LEU A CA 1
ATOM 707 C C . LEU A 1 91 ? -3.373 1.331 2.589 1.00 97.19 91 LEU A C 1
ATOM 709 O O . LEU A 1 91 ? -3.241 0.403 1.797 1.00 97.19 91 LEU A O 1
ATOM 713 N N . HIS A 1 92 ? -2.942 1.245 3.851 1.00 95.69 92 HIS A N 1
ATOM 714 C CA . HIS A 1 92 ? -2.318 0.033 4.397 1.00 95.69 92 HIS A CA 1
ATOM 715 C C . HIS A 1 92 ? -3.243 -1.185 4.330 1.00 95.69 92 HIS A C 1
ATOM 717 O O . HIS A 1 92 ? -2.840 -2.235 3.838 1.00 95.69 92 HIS A O 1
ATOM 723 N N . ILE A 1 93 ? -4.498 -1.037 4.765 1.00 95.12 93 ILE A N 1
ATOM 724 C CA . ILE A 1 93 ? -5.505 -2.108 4.685 1.00 95.12 93 ILE A CA 1
ATOM 725 C C . ILE A 1 93 ? -5.705 -2.555 3.235 1.00 95.12 93 ILE A C 1
ATOM 727 O O . ILE A 1 93 ? -5.844 -3.749 2.967 1.00 95.12 93 ILE A O 1
ATOM 731 N N . ILE A 1 94 ? -5.698 -1.609 2.293 1.00 95.06 94 ILE A N 1
ATOM 732 C CA . ILE A 1 94 ? -5.838 -1.905 0.867 1.00 95.06 94 ILE A CA 1
ATOM 733 C C . ILE A 1 94 ? -4.630 -2.677 0.338 1.00 95.06 94 ILE A C 1
ATOM 735 O O . ILE A 1 94 ? -4.812 -3.698 -0.322 1.00 95.06 94 ILE A O 1
ATOM 739 N N . ALA A 1 95 ? -3.418 -2.228 0.663 1.00 93.25 95 ALA A N 1
ATOM 740 C CA . ALA A 1 95 ? -2.180 -2.883 0.258 1.00 93.25 95 ALA A CA 1
ATOM 741 C C . ALA A 1 95 ? -2.063 -4.311 0.816 1.00 93.25 95 ALA A C 1
ATOM 743 O O . ALA A 1 95 ? -1.624 -5.216 0.110 1.00 93.25 95 ALA A O 1
ATOM 744 N N . GLU A 1 96 ? -2.459 -4.519 2.074 1.00 92.50 96 GLU A N 1
ATOM 745 C CA . GLU A 1 96 ? -2.301 -5.800 2.766 1.00 92.50 96 GLU A CA 1
ATOM 746 C C . GLU A 1 96 ? -3.384 -6.819 2.392 1.00 92.50 96 GLU A C 1
ATOM 748 O O . GLU A 1 96 ? -3.109 -8.015 2.281 1.00 92.50 96 GLU A O 1
ATOM 753 N N . HIS A 1 97 ? -4.625 -6.366 2.208 1.00 90.88 97 HIS A N 1
ATOM 754 C CA . HIS A 1 97 ? -5.774 -7.266 2.094 1.00 90.88 97 HIS A CA 1
ATOM 755 C C . HIS A 1 97 ? -6.465 -7.243 0.730 1.00 90.88 97 HIS A C 1
ATOM 757 O O . HIS A 1 97 ? -7.341 -8.076 0.501 1.00 90.88 97 HIS A O 1
ATOM 763 N N . ALA A 1 98 ? -6.104 -6.307 -0.154 1.00 85.44 98 ALA A N 1
ATOM 764 C CA . ALA A 1 98 ? -6.717 -6.115 -1.470 1.00 85.44 98 ALA A CA 1
ATOM 765 C C . ALA A 1 98 ? -8.264 -6.212 -1.459 1.00 85.44 98 ALA A C 1
ATOM 767 O O . ALA A 1 98 ? -8.849 -6.968 -2.242 1.00 85.44 98 ALA A O 1
ATOM 768 N N . PRO A 1 99 ? -8.964 -5.486 -0.562 1.00 83.00 99 PRO A N 1
ATOM 769 C CA . PRO A 1 99 ? -10.416 -5.473 -0.559 1.00 83.00 99 PRO A CA 1
ATOM 770 C C . PRO A 1 99 ? -10.930 -4.846 -1.859 1.00 83.00 99 PRO A C 1
ATOM 772 O O . PRO A 1 99 ? -10.289 -3.973 -2.448 1.00 83.00 99 PRO A O 1
ATOM 775 N N . ALA A 1 100 ? -12.130 -5.240 -2.286 1.00 83.50 100 ALA A N 1
ATOM 776 C CA . ALA A 1 100 ? -12.790 -4.590 -3.411 1.00 83.50 100 ALA A CA 1
ATOM 777 C C . ALA A 1 100 ? -13.040 -3.106 -3.084 1.00 83.50 100 ALA A C 1
ATOM 779 O O . ALA A 1 100 ? -13.914 -2.783 -2.275 1.00 83.50 100 ALA A O 1
ATOM 780 N N . CYS A 1 101 ? -12.286 -2.216 -3.724 1.00 85.31 101 CYS A N 1
ATO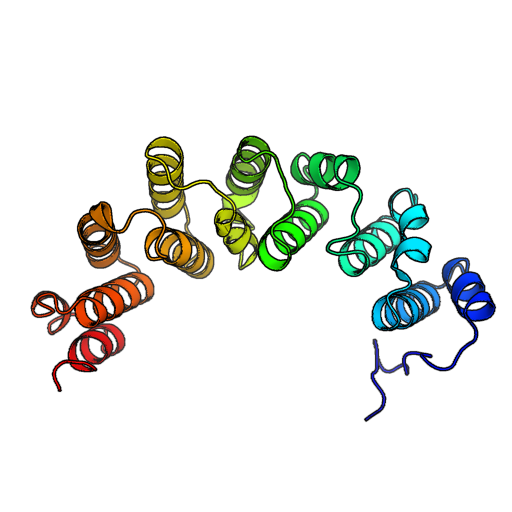M 781 C CA . CYS A 1 101 ? -12.353 -0.768 -3.558 1.00 85.31 101 CYS A CA 1
ATOM 782 C C . CYS A 1 101 ? -12.527 -0.080 -4.916 1.00 85.31 101 CYS A C 1
ATOM 784 O O . CYS A 1 101 ? -12.325 -0.682 -5.970 1.00 85.31 101 CYS A O 1
ATOM 786 N N . ASP A 1 102 ? -12.975 1.171 -4.889 1.00 93.25 102 ASP A N 1
ATOM 787 C CA . ASP A 1 102 ? -13.023 2.000 -6.090 1.00 93.25 102 ASP A CA 1
ATOM 788 C C . ASP A 1 102 ? -11.613 2.526 -6.392 1.00 93.25 102 ASP A C 1
ATOM 790 O O . ASP A 1 102 ? -11.050 3.309 -5.621 1.00 93.25 102 ASP A O 1
ATOM 794 N N . GLU A 1 103 ? -11.042 2.100 -7.521 1.00 95.06 103 GLU A N 1
ATOM 795 C CA . GLU A 1 103 ? -9.717 2.529 -7.973 1.00 95.06 103 GLU A CA 1
ATOM 796 C C . GLU A 1 103 ? -9.599 4.056 -8.056 1.00 95.06 103 GLU A C 1
ATOM 798 O O . GLU A 1 103 ? -8.538 4.604 -7.760 1.00 95.06 103 GLU A O 1
ATOM 803 N N . ALA A 1 104 ? -10.680 4.765 -8.401 1.00 96.56 104 ALA A N 1
ATOM 804 C CA . ALA A 1 104 ? -10.672 6.222 -8.466 1.00 96.56 104 ALA A CA 1
ATOM 805 C C . ALA A 1 104 ? -10.430 6.854 -7.086 1.00 96.56 104 ALA A C 1
ATOM 807 O O . ALA A 1 104 ? -9.725 7.862 -6.995 1.00 96.56 104 ALA A O 1
ATOM 808 N N . LEU A 1 105 ? -10.947 6.249 -6.010 1.00 96.94 105 LEU A N 1
ATOM 809 C CA . LEU A 1 105 ? -10.696 6.712 -4.642 1.00 96.94 105 LEU A CA 1
ATOM 810 C C . LEU A 1 105 ? -9.250 6.470 -4.227 1.00 96.94 105 LEU A C 1
ATOM 812 O O . LEU A 1 105 ? -8.635 7.362 -3.647 1.00 96.94 105 LEU A O 1
ATOM 816 N N . VAL A 1 106 ? -8.687 5.309 -4.569 1.00 97.19 106 VAL A N 1
ATOM 817 C CA . VAL A 1 106 ? -7.276 5.004 -4.284 1.00 97.19 106 VAL A CA 1
ATOM 818 C C . VAL A 1 106 ? -6.364 5.986 -5.020 1.00 97.19 106 VAL A C 1
ATOM 820 O O . VAL A 1 106 ? -5.506 6.612 -4.395 1.00 97.19 106 VAL A O 1
ATOM 823 N N . LYS A 1 107 ? -6.588 6.196 -6.326 1.00 97.69 107 LYS A N 1
ATOM 824 C CA . LYS A 1 107 ? -5.844 7.180 -7.130 1.00 97.69 107 LYS A CA 1
ATOM 825 C C . LYS A 1 107 ? -5.949 8.587 -6.539 1.00 97.69 107 LYS A C 1
ATOM 827 O O . LYS A 1 107 ? -4.935 9.282 -6.445 1.00 97.69 107 LYS A O 1
ATOM 832 N N . ALA A 1 108 ? -7.153 9.013 -6.147 1.00 97.81 108 ALA A N 1
ATOM 833 C CA . ALA A 1 108 ? -7.389 10.336 -5.573 1.00 97.81 108 ALA A CA 1
ATOM 834 C C . ALA A 1 108 ? -6.661 10.517 -4.232 1.00 97.81 108 ALA A C 1
ATOM 836 O O . ALA A 1 108 ? -5.934 11.498 -4.074 1.00 97.81 108 ALA A O 1
ATOM 837 N N . ALA A 1 109 ? -6.784 9.553 -3.315 1.00 97.88 109 ALA A N 1
ATOM 838 C CA . ALA A 1 109 ? -6.127 9.577 -2.009 1.00 97.88 109 ALA A CA 1
ATOM 839 C C . ALA A 1 109 ? -4.596 9.623 -2.145 1.00 97.88 109 ALA A C 1
ATOM 841 O O . ALA A 1 109 ? -3.931 10.485 -1.568 1.00 97.88 109 ALA A O 1
ATOM 842 N N . VAL A 1 110 ? -4.029 8.742 -2.976 1.00 97.25 110 VAL A N 1
ATOM 843 C CA . VAL A 1 110 ? -2.587 8.705 -3.253 1.00 97.25 110 VAL A CA 1
ATOM 844 C C . VAL A 1 110 ? -2.106 10.021 -3.867 1.00 97.25 110 VAL A C 1
ATOM 846 O O . VAL A 1 110 ? -1.081 10.556 -3.451 1.00 97.25 110 VAL A O 1
ATOM 849 N N . SER A 1 111 ? -2.852 10.582 -4.822 1.00 96.75 111 SER A N 1
ATOM 850 C CA . SER A 1 111 ? -2.477 11.844 -5.472 1.00 96.75 111 SER A CA 1
ATOM 851 C C . SER A 1 111 ? -2.512 13.025 -4.501 1.00 96.75 111 SER A C 1
ATOM 853 O O . SER A 1 111 ? -1.587 13.836 -4.493 1.00 96.75 111 SER A O 1
ATOM 855 N N . ALA A 1 112 ? -3.557 13.118 -3.673 1.00 97.19 112 ALA A N 1
ATOM 856 C CA . ALA A 1 112 ? -3.733 14.202 -2.708 1.00 97.19 112 ALA A CA 1
ATOM 857 C C . ALA A 1 112 ? -2.641 14.205 -1.626 1.00 97.19 112 ALA A C 1
ATOM 859 O O . ALA A 1 112 ? -2.210 15.267 -1.175 1.00 97.19 112 ALA A O 1
ATOM 860 N N . HIS A 1 113 ? -2.152 13.021 -1.247 1.00 96.38 113 HIS A N 1
ATOM 861 C CA . HIS A 1 113 ? -1.189 12.855 -0.161 1.00 96.38 113 HIS A CA 1
ATOM 862 C C . HIS A 1 113 ? 0.215 12.449 -0.618 1.00 96.38 113 HIS A C 1
ATOM 864 O O . HIS A 1 113 ? 1.035 12.109 0.231 1.00 96.38 113 HIS A O 1
ATOM 870 N N . LEU A 1 114 ? 0.536 12.536 -1.915 1.00 95.50 114 LEU A N 1
ATOM 871 C CA . LEU A 1 114 ? 1.777 12.012 -2.510 1.00 95.50 114 LEU A CA 1
ATOM 872 C C . LEU A 1 114 ? 3.053 12.379 -1.733 1.00 95.50 114 LEU A C 1
ATOM 874 O O . LEU A 1 114 ? 3.909 11.529 -1.502 1.00 95.50 114 LEU A O 1
ATOM 878 N N . ALA A 1 115 ? 3.165 13.630 -1.282 1.00 93.75 115 ALA A N 1
ATOM 879 C CA . ALA A 1 115 ? 4.326 14.123 -0.539 1.00 93.75 115 ALA A CA 1
ATOM 880 C C . ALA A 1 115 ? 4.466 13.537 0.882 1.00 93.75 115 ALA A C 1
ATOM 882 O O . ALA A 1 115 ? 5.536 13.634 1.481 1.00 93.75 115 ALA A O 1
ATOM 883 N N . GLN A 1 116 ? 3.394 12.967 1.436 1.00 94.44 116 GLN A N 1
ATOM 884 C CA . GLN A 1 116 ? 3.342 12.363 2.771 1.00 94.44 116 GLN A CA 1
ATOM 885 C C . GLN A 1 116 ? 3.489 10.840 2.730 1.00 94.44 116 GLN A C 1
ATOM 887 O O . GLN A 1 116 ? 3.869 10.259 3.745 1.00 94.44 116 GLN A O 1
ATOM 892 N N . LEU A 1 117 ? 3.247 10.213 1.573 1.00 92.88 117 LEU A N 1
ATOM 893 C CA . LEU A 1 117 ? 3.336 8.764 1.415 1.00 92.88 117 LEU A CA 1
ATOM 894 C C . LEU A 1 117 ? 4.743 8.232 1.714 1.00 92.88 117 LEU A C 1
ATOM 896 O O . LEU A 1 117 ? 5.769 8.883 1.468 1.00 92.88 117 LEU A O 1
ATOM 900 N N . HIS A 1 118 ? 4.758 7.003 2.208 1.00 88.12 118 HIS A N 1
ATOM 901 C CA . HIS A 1 118 ? 5.908 6.145 2.413 1.00 88.12 118 HIS A CA 1
ATOM 902 C C . HIS A 1 118 ? 5.644 4.797 1.728 1.00 88.12 118 HIS A C 1
ATOM 904 O O . HIS A 1 118 ? 5.690 4.717 0.499 1.00 88.12 118 HIS A O 1
ATOM 910 N N . ASP A 1 119 ? 5.364 3.759 2.507 1.00 88.00 119 ASP A N 1
ATOM 911 C CA . ASP A 1 119 ? 4.983 2.420 2.069 1.00 88.00 119 ASP A CA 1
ATOM 912 C C . ASP A 1 119 ? 3.503 2.322 1.670 1.00 88.00 119 ASP A C 1
ATOM 914 O O . ASP A 1 119 ? 3.135 1.404 0.943 1.00 88.00 119 ASP A O 1
ATOM 918 N N . GLU A 1 120 ? 2.669 3.312 2.011 1.00 93.81 120 GLU A N 1
ATOM 919 C CA . GLU A 1 120 ? 1.252 3.354 1.618 1.00 93.81 120 GLU A CA 1
ATOM 920 C C . GLU A 1 120 ? 1.030 3.299 0.100 1.00 93.81 120 GLU A C 1
ATOM 922 O O . GLU A 1 120 ? -0.029 2.872 -0.360 1.00 93.81 120 GLU A O 1
ATOM 927 N N . ALA A 1 121 ? 2.019 3.715 -0.699 1.00 92.31 121 ALA A N 1
ATOM 928 C CA . ALA A 1 121 ? 1.960 3.616 -2.156 1.00 92.31 121 ALA A CA 1
ATOM 929 C C . ALA A 1 121 ? 1.841 2.161 -2.651 1.00 92.31 121 ALA A C 1
ATOM 931 O O . ALA A 1 121 ? 1.391 1.945 -3.774 1.00 92.31 121 ALA A O 1
ATOM 932 N N . ALA A 1 122 ? 2.153 1.164 -1.813 1.00 92.12 122 ALA A N 1
ATOM 933 C CA . ALA A 1 122 ? 1.889 -0.244 -2.098 1.00 92.12 122 ALA A CA 1
ATOM 934 C C . ALA A 1 122 ? 0.401 -0.530 -2.369 1.00 92.12 122 ALA A C 1
ATOM 936 O O . ALA A 1 122 ? 0.093 -1.469 -3.096 1.00 92.12 122 ALA A O 1
ATOM 937 N N . ALA A 1 123 ? -0.523 0.310 -1.880 1.00 95.12 123 ALA A N 1
ATOM 938 C CA . ALA A 1 123 ? -1.955 0.201 -2.165 1.00 95.12 123 ALA A CA 1
ATOM 939 C C . ALA A 1 123 ? -2.283 0.276 -3.665 1.00 95.12 123 ALA A C 1
ATOM 941 O O . ALA A 1 123 ? -3.330 -0.197 -4.089 1.00 95.12 123 ALA A O 1
ATOM 942 N N . LEU A 1 124 ? -1.389 0.837 -4.485 1.00 94.94 124 LEU A N 1
ATOM 943 C CA . LEU A 1 124 ? -1.536 0.895 -5.941 1.00 94.94 124 LEU A CA 1
ATOM 944 C C . LEU A 1 124 ? -1.511 -0.489 -6.611 1.00 94.94 124 LEU A C 1
ATOM 946 O O . LEU A 1 124 ? -1.899 -0.599 -7.772 1.00 94.94 124 LEU A O 1
ATOM 950 N N . CYS A 1 125 ? -1.106 -1.546 -5.898 1.00 91.31 125 CYS A N 1
ATOM 951 C CA . CYS A 1 125 ? -1.138 -2.920 -6.400 1.00 91.31 125 CYS A CA 1
ATOM 952 C C . CYS A 1 125 ? -2.554 -3.412 -6.749 1.00 91.31 125 CYS A C 1
ATOM 954 O O . CYS A 1 125 ? -2.689 -4.364 -7.515 1.00 91.31 125 CYS A O 1
ATOM 956 N N . VAL A 1 126 ? -3.599 -2.764 -6.217 1.00 91.88 126 VAL A N 1
ATOM 957 C CA . VAL A 1 126 ? -5.003 -3.123 -6.476 1.00 91.88 126 VAL A CA 1
ATOM 958 C C . VAL A 1 126 ? -5.543 -2.566 -7.792 1.00 91.88 126 VAL A C 1
ATOM 960 O O . VAL A 1 126 ? -6.643 -2.934 -8.193 1.00 91.88 126 VAL A O 1
ATOM 963 N N . LEU A 1 127 ? -4.806 -1.668 -8.456 1.00 93.06 127 LEU A N 1
ATOM 964 C CA . LEU A 1 127 ? -5.236 -1.092 -9.726 1.00 93.06 127 LEU A CA 1
ATOM 965 C C . LEU A 1 127 ? -5.234 -2.160 -10.825 1.00 93.06 127 LEU A C 1
ATOM 967 O O . LEU A 1 127 ? -4.244 -2.858 -11.021 1.00 93.06 127 LEU A O 1
ATOM 971 N N . SER A 1 128 ? -6.304 -2.237 -11.608 1.00 92.25 128 SER A N 1
ATOM 972 C CA . SER A 1 128 ? -6.406 -3.158 -12.740 1.00 92.25 128 SER A CA 1
ATOM 973 C C . SER A 1 128 ? -5.364 -2.855 -13.815 1.00 92.25 128 SER A C 1
ATOM 975 O O . SER A 1 128 ? -5.163 -1.699 -14.176 1.00 92.25 128 SER A O 1
ATOM 977 N N . ALA A 1 129 ? -4.758 -3.889 -14.390 1.00 91.38 129 ALA A N 1
ATOM 978 C CA . ALA A 1 129 ? -3.826 -3.760 -15.505 1.00 91.38 129 ALA A CA 1
ATOM 979 C C . ALA A 1 129 ? -4.516 -3.225 -16.774 1.00 91.38 129 ALA A C 1
ATOM 981 O O . ALA A 1 129 ? -5.220 -3.959 -17.468 1.00 91.38 129 ALA A O 1
ATOM 982 N N . ASN A 1 130 ? -4.336 -1.937 -17.069 1.00 91.69 130 ASN A N 1
ATOM 983 C CA . ASN A 1 130 ? -4.821 -1.284 -18.285 1.00 91.69 130 ASN A CA 1
ATOM 984 C C . ASN A 1 130 ? -3.988 -0.028 -18.609 1.00 91.69 130 ASN A C 1
ATOM 986 O O . ASN A 1 130 ? -3.226 0.458 -17.769 1.00 91.69 130 ASN A O 1
ATOM 990 N N . ASP A 1 131 ? -4.153 0.507 -19.821 1.00 91.62 131 ASP A N 1
ATOM 991 C CA . ASP A 1 131 ? -3.390 1.667 -20.304 1.00 91.62 131 ASP A CA 1
ATOM 992 C C . ASP A 1 131 ? -3.634 2.945 -19.478 1.00 91.62 131 ASP A C 1
ATOM 994 O O . ASP A 1 131 ? -2.713 3.740 -19.282 1.00 91.62 131 ASP A O 1
ATOM 998 N N . GLU A 1 132 ? -4.852 3.151 -18.965 1.00 94.19 132 GLU A N 1
ATOM 999 C CA . GLU A 1 132 ? -5.191 4.330 -18.155 1.00 94.19 132 GLU A CA 1
ATOM 1000 C C . GLU A 1 132 ? -4.414 4.325 -16.834 1.00 94.19 132 GLU A C 1
ATOM 1002 O O . GLU A 1 132 ? -3.759 5.306 -16.472 1.00 94.19 132 GLU A O 1
ATOM 1007 N N . ASN A 1 133 ? -4.454 3.201 -16.122 1.00 94.94 133 ASN A N 1
ATOM 1008 C CA . ASN A 1 133 ? -3.765 3.038 -14.853 1.00 94.94 133 ASN A CA 1
ATOM 1009 C C . ASN A 1 133 ? -2.247 3.011 -15.036 1.00 94.94 133 ASN A C 1
ATOM 1011 O O . ASN A 1 133 ? -1.526 3.566 -14.209 1.00 94.94 133 ASN A O 1
ATOM 1015 N N . TYR A 1 134 ? -1.756 2.441 -16.137 1.00 94.12 134 TYR A N 1
ATOM 1016 C CA . TYR A 1 134 ? -0.344 2.499 -16.499 1.00 94.12 134 TYR A CA 1
ATOM 1017 C C . TYR A 1 134 ? 0.142 3.945 -16.674 1.00 94.12 134 TYR A C 1
ATOM 1019 O O . TYR A 1 134 ? 1.124 4.352 -16.050 1.00 94.12 134 TYR A O 1
ATOM 1027 N N . ALA A 1 135 ? -0.583 4.755 -17.454 1.00 94.50 135 ALA A N 1
ATOM 1028 C CA . ALA A 1 135 ? -0.264 6.169 -17.638 1.00 94.50 135 ALA A CA 1
ATOM 1029 C C . ALA A 1 135 ? -0.334 6.952 -16.315 1.00 94.50 135 ALA A C 1
ATOM 1031 O O . ALA A 1 135 ? 0.525 7.796 -16.043 1.00 94.50 135 ALA A O 1
ATOM 1032 N N . PHE A 1 136 ? -1.319 6.645 -15.464 1.00 96.81 136 PHE A N 1
ATOM 1033 C CA . PHE A 1 136 ? -1.424 7.219 -14.124 1.00 96.81 136 PHE A CA 1
ATOM 1034 C C . PHE A 1 136 ? -0.195 6.898 -13.259 1.00 96.81 136 PHE A C 1
ATOM 1036 O O . PHE A 1 136 ? 0.391 7.812 -12.679 1.00 96.81 136 PHE A O 1
ATOM 1043 N N . LEU A 1 137 ? 0.223 5.630 -13.194 1.00 96.25 137 LEU A N 1
ATOM 1044 C CA . LEU A 1 137 ? 1.371 5.188 -12.397 1.00 96.25 137 LEU A CA 1
ATOM 1045 C C . LEU A 1 137 ? 2.681 5.832 -12.867 1.00 96.25 137 LEU A C 1
ATOM 1047 O O . LEU A 1 137 ? 3.466 6.283 -12.034 1.00 96.25 137 LEU A O 1
ATOM 1051 N N . LEU A 1 138 ? 2.900 5.942 -14.180 1.00 95.12 138 LEU A N 1
ATOM 1052 C CA . LEU A 1 138 ? 4.062 6.651 -14.728 1.00 95.12 138 LEU A CA 1
ATOM 1053 C C . LEU A 1 138 ? 4.057 8.137 -14.350 1.00 95.12 138 LEU A C 1
ATOM 1055 O O . LEU A 1 138 ? 5.064 8.654 -13.865 1.00 95.12 138 LEU A O 1
ATOM 1059 N N . GLY A 1 139 ? 2.917 8.813 -14.508 1.00 96.38 139 GLY A N 1
ATOM 1060 C CA . GLY A 1 139 ? 2.784 10.216 -14.114 1.00 96.38 139 GLY A CA 1
ATOM 1061 C C . GLY A 1 139 ? 2.949 10.432 -12.607 1.00 96.38 139 GLY A C 1
ATOM 1062 O O . GLY A 1 139 ? 3.418 11.486 -12.176 1.00 96.38 139 GLY A O 1
ATOM 1063 N N . LEU A 1 140 ? 2.583 9.443 -11.789 1.00 96.75 140 LEU A N 1
ATOM 1064 C CA . LEU A 1 140 ? 2.792 9.475 -10.346 1.00 96.75 140 LEU A CA 1
ATOM 1065 C C . LEU A 1 140 ? 4.269 9.276 -9.983 1.00 96.75 140 LEU A C 1
ATOM 1067 O O . LEU A 1 140 ? 4.787 10.000 -9.135 1.00 96.75 140 LEU A O 1
ATOM 1071 N N . LEU A 1 141 ? 4.951 8.339 -10.649 1.00 96.06 141 LEU A N 1
ATOM 1072 C CA . LEU A 1 141 ? 6.380 8.079 -10.472 1.00 96.06 141 LEU A CA 1
ATOM 1073 C C . LEU A 1 141 ? 7.223 9.329 -10.756 1.00 96.06 141 LEU A C 1
ATOM 1075 O O . LEU A 1 141 ? 8.137 9.633 -9.993 1.00 96.06 141 LEU A O 1
ATOM 1079 N N . GLU A 1 142 ? 6.896 10.061 -11.825 1.00 95.12 142 GLU A N 1
ATOM 1080 C CA . GLU A 1 142 ? 7.577 11.306 -12.204 1.00 95.12 142 GLU A CA 1
ATOM 1081 C C . GLU A 1 142 ? 7.426 12.401 -11.135 1.00 95.12 142 GLU A C 1
ATOM 1083 O O . GLU A 1 142 ? 8.377 13.120 -10.835 1.00 95.12 142 GLU A O 1
ATOM 1088 N N . LYS A 1 143 ? 6.238 12.509 -10.530 1.00 96.00 143 LYS A N 1
ATOM 1089 C CA . LYS A 1 143 ? 5.925 13.519 -9.505 1.00 96.00 143 LYS A CA 1
ATOM 1090 C C . LYS A 1 143 ? 6.423 13.147 -8.110 1.00 96.00 143 LYS A C 1
ATOM 1092 O O . LYS A 1 143 ? 6.524 14.018 -7.249 1.00 96.00 143 LYS A O 1
ATOM 1097 N N . ALA A 1 144 ? 6.674 11.868 -7.848 1.00 95.19 144 ALA A N 1
ATOM 1098 C CA . ALA A 1 144 ? 7.101 11.402 -6.539 1.00 95.19 144 ALA A CA 1
ATOM 1099 C C . ALA A 1 144 ? 8.534 11.872 -6.241 1.00 95.19 144 ALA A C 1
ATOM 1101 O O . ALA A 1 144 ? 9.488 11.458 -6.893 1.00 95.19 144 ALA A O 1
ATOM 1102 N N . GLU A 1 145 ? 8.701 12.700 -5.210 1.00 91.88 145 GLU A N 1
ATOM 1103 C CA . GLU A 1 145 ? 10.018 13.213 -4.799 1.00 91.88 145 GLU A CA 1
ATOM 1104 C C . GLU A 1 145 ? 10.775 12.237 -3.885 1.00 91.88 145 GLU A C 1
ATOM 1106 O O . GLU A 1 145 ? 12.007 12.205 -3.844 1.00 91.88 145 GLU A O 1
ATOM 1111 N N . ARG A 1 146 ? 10.037 11.428 -3.118 1.00 92.50 146 ARG A N 1
ATOM 1112 C CA . ARG A 1 146 ? 10.603 10.505 -2.132 1.00 92.50 146 ARG A CA 1
ATOM 1113 C C . ARG A 1 146 ? 11.024 9.200 -2.791 1.00 92.50 146 ARG A C 1
ATOM 1115 O O . ARG A 1 146 ? 10.215 8.514 -3.407 1.00 92.50 146 ARG A O 1
ATOM 1122 N N . SER A 1 147 ? 12.276 8.810 -2.552 1.00 92.75 147 SER A N 1
ATOM 1123 C CA . SER A 1 147 ? 12.864 7.576 -3.093 1.00 92.75 147 SER A CA 1
ATOM 1124 C C . SER A 1 147 ? 12.026 6.329 -2.777 1.00 92.75 147 SER A C 1
ATOM 1126 O O . SER A 1 147 ? 11.752 5.551 -3.680 1.00 92.75 147 SER A O 1
ATOM 1128 N N . MET A 1 148 ? 11.537 6.189 -1.538 1.00 92.19 148 MET A N 1
ATOM 1129 C CA . MET A 1 148 ? 10.704 5.051 -1.123 1.00 92.19 148 MET A CA 1
ATOM 1130 C C . MET A 1 148 ? 9.372 4.986 -1.882 1.00 92.19 148 MET A C 1
ATOM 1132 O O . MET A 1 148 ? 8.980 3.922 -2.342 1.00 92.19 1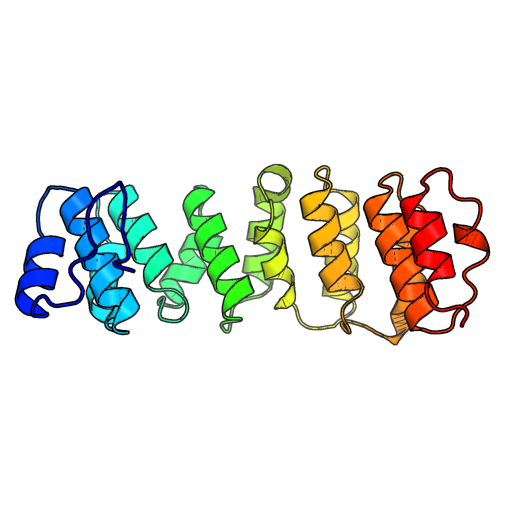48 MET A O 1
ATOM 1136 N N . THR A 1 149 ? 8.705 6.124 -2.069 1.00 94.69 149 THR A N 1
ATOM 1137 C CA . THR A 1 149 ? 7.454 6.200 -2.835 1.00 94.69 149 THR A CA 1
ATOM 1138 C C . THR A 1 149 ? 7.690 5.841 -4.302 1.00 94.69 149 THR A C 1
ATOM 1140 O O . THR A 1 149 ? 6.928 5.071 -4.877 1.00 94.69 149 THR A O 1
ATOM 1143 N N . GLN A 1 150 ? 8.782 6.341 -4.895 1.00 95.75 150 GLN A N 1
ATOM 1144 C CA . GLN A 1 150 ? 9.186 5.965 -6.251 1.00 95.75 150 GLN A CA 1
ATOM 1145 C C . GLN A 1 150 ? 9.455 4.459 -6.375 1.00 95.75 150 GLN A C 1
ATOM 1147 O O . GLN A 1 150 ? 9.044 3.852 -7.358 1.00 95.75 150 GLN A O 1
ATOM 1152 N N . GLU A 1 151 ? 10.139 3.859 -5.394 1.00 94.69 151 GLU A N 1
ATOM 1153 C CA . GLU A 1 151 ? 10.401 2.414 -5.352 1.00 94.69 151 GLU A CA 1
ATOM 1154 C C . GLU A 1 151 ? 9.088 1.621 -5.360 1.00 94.69 151 GLU A C 1
ATOM 1156 O O . GLU A 1 151 ? 8.931 0.751 -6.208 1.00 94.69 151 GLU A O 1
ATOM 1161 N N . MET A 1 152 ? 8.118 1.969 -4.508 1.00 94.06 152 MET A N 1
ATOM 1162 C CA . MET A 1 152 ? 6.818 1.279 -4.448 1.00 94.06 152 MET A CA 1
ATOM 1163 C C . MET A 1 152 ? 6.041 1.377 -5.767 1.00 94.06 152 MET A C 1
ATOM 1165 O O . MET A 1 152 ? 5.525 0.378 -6.263 1.00 94.06 152 MET A O 1
ATOM 1169 N N . ILE A 1 153 ? 5.997 2.561 -6.386 1.00 95.19 153 ILE A N 1
ATOM 1170 C CA . ILE A 1 153 ? 5.328 2.743 -7.686 1.00 95.19 153 ILE A CA 1
ATOM 1171 C C . ILE A 1 153 ? 6.042 1.928 -8.775 1.00 95.19 153 ILE A C 1
ATOM 1173 O O . ILE A 1 153 ? 5.395 1.281 -9.601 1.00 95.19 153 ILE A O 1
ATOM 1177 N N . ALA A 1 154 ? 7.377 1.920 -8.765 1.00 94.81 154 ALA A N 1
ATOM 1178 C CA . ALA A 1 154 ? 8.171 1.122 -9.690 1.00 94.81 154 ALA A CA 1
ATOM 1179 C C . ALA A 1 154 ? 7.977 -0.387 -9.472 1.00 94.81 154 ALA A C 1
ATOM 1181 O O . ALA A 1 154 ? 7.973 -1.130 -10.449 1.00 94.81 154 ALA A O 1
ATOM 1182 N N . GLU A 1 155 ? 7.787 -0.854 -8.234 1.00 92.75 155 GLU A N 1
ATOM 1183 C CA . GLU A 1 155 ? 7.449 -2.254 -7.946 1.00 92.75 155 GLU A CA 1
ATOM 1184 C C . GLU A 1 155 ? 6.101 -2.644 -8.551 1.00 92.75 155 GLU A C 1
ATOM 1186 O O . GLU A 1 155 ? 6.004 -3.716 -9.144 1.00 92.75 155 GLU A O 1
ATOM 1191 N N . VAL A 1 156 ? 5.091 -1.770 -8.488 1.00 92.00 156 VAL A N 1
ATOM 1192 C CA . VAL A 1 156 ? 3.793 -2.015 -9.138 1.00 92.00 156 VAL A CA 1
ATOM 1193 C C . VAL A 1 156 ? 3.945 -2.081 -10.660 1.00 92.00 156 VAL A C 1
ATOM 1195 O O . VAL A 1 156 ? 3.463 -3.028 -11.276 1.00 92.00 156 VAL A O 1
ATOM 1198 N N . LEU A 1 157 ? 4.669 -1.132 -11.265 1.00 92.69 157 LEU A N 1
ATOM 1199 C CA . LEU A 1 157 ? 4.909 -1.090 -12.715 1.00 92.69 157 LEU A CA 1
ATOM 1200 C C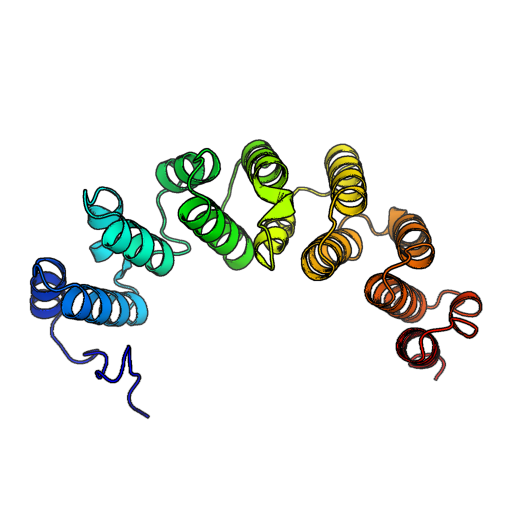 . LEU A 1 157 ? 5.739 -2.279 -13.232 1.00 92.69 157 LEU A C 1
ATOM 1202 O O . LEU A 1 157 ? 5.495 -2.766 -14.333 1.00 92.69 157 LEU A O 1
ATOM 1206 N N . LEU A 1 158 ? 6.738 -2.728 -12.462 1.00 89.06 158 LEU A N 1
ATOM 1207 C CA . LEU A 1 158 ? 7.607 -3.862 -12.808 1.00 89.06 158 LEU A CA 1
ATOM 1208 C C . LEU A 1 158 ? 7.022 -5.222 -12.415 1.00 89.06 158 LEU A C 1
ATOM 1210 O O . LEU A 1 158 ? 7.472 -6.251 -12.938 1.00 89.06 158 LEU A O 1
ATOM 1214 N N . GLY A 1 159 ? 6.050 -5.237 -11.496 1.00 77.25 159 GLY A N 1
ATOM 1215 C CA . GLY A 1 159 ? 5.163 -6.371 -11.274 1.00 77.25 159 GLY A CA 1
ATOM 1216 C C . GLY A 1 159 ? 4.508 -6.765 -12.595 1.00 77.25 159 GLY A C 1
ATOM 1217 O O . GLY A 1 159 ? 4.557 -6.016 -13.564 1.00 77.25 159 GLY A O 1
ATOM 1218 N N . SER A 1 160 ? 3.920 -7.954 -12.695 1.00 62.41 160 SER A N 1
ATOM 1219 C CA . SER A 1 160 ? 3.330 -8.475 -13.945 1.00 62.41 160 SER A CA 1
ATOM 1220 C C . SER A 1 160 ? 2.097 -7.694 -14.456 1.00 62.41 160 SER A C 1
ATOM 1222 O O . SER A 1 160 ? 1.220 -8.286 -15.072 1.00 62.41 160 SER A O 1
ATOM 1224 N N . TYR A 1 161 ? 2.029 -6.392 -14.177 1.00 68.94 161 TYR A N 1
ATOM 1225 C CA . TYR A 1 161 ? 1.008 -5.424 -14.524 1.00 68.94 161 TYR A CA 1
ATOM 1226 C C . TYR A 1 161 ? 0.745 -5.412 -16.027 1.00 68.94 161 TYR A C 1
ATOM 1228 O O . TYR A 1 161 ? -0.354 -5.741 -16.443 1.00 68.94 161 TYR A O 1
ATOM 1236 N N . LEU A 1 162 ? 1.766 -5.126 -16.842 1.00 77.81 162 LEU A N 1
ATOM 1237 C CA . LEU A 1 162 ? 1.712 -5.212 -18.307 1.00 77.81 162 LEU A CA 1
ATOM 1238 C C . LEU A 1 162 ? 3.049 -5.765 -18.826 1.00 77.81 162 LEU A C 1
ATOM 1240 O O . LEU A 1 162 ? 3.970 -4.991 -19.105 1.00 77.81 162 LEU A O 1
ATOM 1244 N N . PRO A 1 163 ? 3.215 -7.100 -18.901 1.00 80.38 163 PRO A N 1
ATOM 1245 C CA . PRO A 1 163 ? 4.469 -7.727 -19.322 1.00 80.38 163 PRO A CA 1
ATOM 1246 C C . PRO A 1 163 ? 4.984 -7.230 -20.680 1.00 80.38 163 PRO A C 1
ATOM 1248 O O . PRO A 1 163 ? 6.189 -7.092 -20.869 1.00 80.38 163 PRO A O 1
ATOM 1251 N N . GLU A 1 164 ? 4.081 -6.907 -21.600 1.00 85.00 164 GLU A N 1
ATOM 1252 C CA . GLU A 1 164 ? 4.371 -6.360 -22.925 1.00 85.00 164 GLU A CA 1
ATOM 1253 C C . GLU A 1 164 ? 4.984 -4.950 -22.897 1.00 85.00 164 GLU A C 1
ATOM 1255 O O . GLU A 1 164 ? 5.632 -4.549 -23.858 1.00 85.00 164 GLU A O 1
ATOM 1260 N N . ARG A 1 165 ? 4.825 -4.211 -21.792 1.00 87.19 165 ARG A N 1
ATOM 1261 C CA . ARG A 1 165 ? 5.415 -2.880 -21.567 1.00 87.19 165 ARG A CA 1
ATOM 1262 C C . ARG A 1 165 ? 6.670 -2.927 -20.697 1.00 87.19 165 ARG A C 1
ATOM 1264 O O . ARG A 1 165 ? 7.211 -1.880 -20.345 1.00 87.19 165 ARG A O 1
ATOM 1271 N N . ALA A 1 166 ? 7.150 -4.117 -20.328 1.00 87.38 166 ALA A N 1
ATOM 1272 C CA . ALA A 1 166 ? 8.249 -4.259 -19.375 1.00 87.38 166 ALA A CA 1
ATOM 1273 C C . ALA A 1 166 ? 9.523 -3.517 -19.816 1.00 87.38 166 ALA A C 1
ATOM 1275 O O . ALA A 1 166 ? 10.179 -2.901 -18.979 1.00 87.38 166 ALA A O 1
ATOM 1276 N N . GLU A 1 167 ? 9.855 -3.531 -21.111 1.00 90.69 167 GLU A N 1
ATOM 1277 C CA . GLU A 1 167 ? 11.010 -2.797 -21.648 1.00 90.69 167 GLU A CA 1
ATOM 1278 C C . GLU A 1 167 ? 10.849 -1.275 -21.512 1.00 90.69 167 GLU A C 1
ATOM 1280 O O . GLU A 1 167 ? 11.774 -0.610 -21.053 1.00 90.69 167 GLU A O 1
ATOM 1285 N N . GLU A 1 168 ? 9.660 -0.727 -21.790 1.00 92.69 168 GLU A N 1
ATOM 1286 C CA . GLU A 1 168 ? 9.373 0.711 -21.640 1.00 92.69 168 GLU A CA 1
ATOM 1287 C C . GLU A 1 168 ? 9.537 1.174 -20.182 1.00 92.69 168 GLU A C 1
ATOM 1289 O O . GLU A 1 168 ? 10.115 2.232 -19.904 1.00 92.69 168 GLU A O 1
ATOM 1294 N N . VAL A 1 169 ? 9.076 0.361 -19.226 1.00 94.00 169 VAL A N 1
ATOM 1295 C CA . VAL A 1 169 ? 9.250 0.643 -17.795 1.00 94.00 169 VAL A CA 1
ATOM 1296 C C . VAL A 1 169 ? 10.727 0.564 -17.411 1.00 94.00 169 VAL A C 1
ATOM 1298 O O . VAL A 1 169 ? 11.230 1.447 -16.717 1.00 94.00 169 VAL A O 1
ATOM 1301 N N . ILE A 1 170 ? 11.446 -0.465 -17.869 1.00 94.75 170 ILE A N 1
ATOM 1302 C CA . ILE A 1 170 ? 12.886 -0.612 -17.617 1.00 94.75 170 ILE A CA 1
ATOM 1303 C C . ILE A 1 170 ? 13.648 0.612 -18.128 1.00 94.75 170 ILE A C 1
ATOM 1305 O O . ILE A 1 170 ? 14.481 1.146 -17.396 1.00 94.75 170 ILE A O 1
ATOM 1309 N N . ASP A 1 171 ? 13.360 1.068 -19.345 1.00 95.00 171 ASP A N 1
ATOM 1310 C CA . ASP A 1 171 ? 14.002 2.230 -19.957 1.00 95.00 171 ASP A CA 1
ATOM 1311 C C . ASP A 1 171 ? 13.744 3.500 -19.143 1.00 95.00 171 ASP A C 1
ATOM 1313 O O . ASP A 1 171 ? 14.681 4.235 -18.815 1.00 95.00 171 ASP A O 1
ATOM 1317 N N . THR A 1 172 ? 12.492 3.703 -18.727 1.00 95.44 172 THR A N 1
ATOM 1318 C CA . THR A 1 172 ? 12.097 4.811 -17.847 1.00 95.44 172 THR A CA 1
ATOM 1319 C C . THR A 1 172 ? 12.898 4.805 -16.543 1.00 95.44 172 THR A C 1
ATOM 1321 O O . THR A 1 172 ? 13.482 5.815 -16.144 1.00 95.44 172 THR A O 1
ATOM 1324 N N . LEU A 1 173 ? 12.980 3.652 -15.876 1.00 96.50 173 LEU A N 1
ATOM 1325 C CA . LEU A 1 173 ? 13.685 3.521 -14.603 1.00 96.50 173 LEU A CA 1
ATOM 1326 C C . LEU A 1 173 ? 15.207 3.628 -14.759 1.00 96.50 173 LEU A C 1
ATOM 1328 O O . LEU A 1 173 ? 15.867 4.183 -13.880 1.00 96.50 173 LEU A O 1
ATOM 1332 N N . ALA A 1 174 ? 15.769 3.137 -15.866 1.00 95.94 174 ALA A N 1
ATOM 1333 C CA . ALA A 1 174 ? 17.193 3.221 -16.182 1.00 95.94 174 ALA A CA 1
ATOM 1334 C C . ALA A 1 174 ? 17.662 4.669 -16.393 1.00 95.94 174 ALA A C 1
ATOM 1336 O O . ALA A 1 174 ? 18.795 4.999 -16.041 1.00 95.94 174 ALA A O 1
ATOM 1337 N N . ALA A 1 175 ? 16.793 5.540 -16.911 1.00 95.31 175 ALA A N 1
ATOM 1338 C CA . ALA A 1 175 ? 17.071 6.965 -17.076 1.00 95.31 175 ALA A CA 1
ATOM 1339 C C . ALA A 1 175 ? 16.958 7.773 -15.766 1.00 95.31 175 ALA A C 1
ATOM 1341 O O . ALA A 1 175 ? 17.358 8.938 -15.719 1.00 95.31 175 ALA A O 1
ATOM 1342 N N . SER A 1 176 ? 16.427 7.182 -14.690 1.00 95.62 176 SER A N 1
ATOM 1343 C CA . SER A 1 176 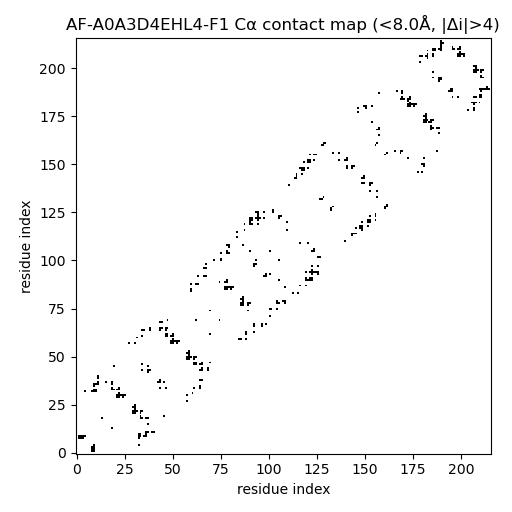? 16.177 7.901 -13.440 1.00 95.62 176 SER A CA 1
ATOM 1344 C C . SER A 1 176 ? 17.470 8.375 -12.759 1.00 95.62 176 SER A C 1
ATOM 1346 O O . SER A 1 176 ? 18.438 7.610 -12.658 1.00 95.62 176 SER A O 1
ATOM 1348 N N . PRO A 1 177 ? 17.493 9.581 -12.157 1.00 94.31 177 PRO A N 1
ATOM 1349 C CA . PRO A 1 177 ? 18.596 9.992 -11.290 1.00 94.31 177 PRO A CA 1
ATOM 1350 C C . PRO A 1 177 ? 18.691 9.136 -10.014 1.00 94.31 177 PRO A C 1
ATOM 1352 O O . PRO A 1 177 ? 19.777 9.018 -9.440 1.00 94.31 177 PRO A O 1
ATOM 1355 N N . ASN A 1 178 ? 17.600 8.486 -9.588 1.00 95.38 178 ASN A N 1
ATOM 1356 C CA . ASN A 1 178 ? 17.568 7.644 -8.396 1.00 95.38 178 ASN A CA 1
ATOM 1357 C C . ASN A 1 178 ? 18.268 6.290 -8.667 1.00 95.38 178 ASN A C 1
ATOM 1359 O O . ASN A 1 178 ? 17.753 5.463 -9.426 1.00 95.38 178 ASN A O 1
ATOM 1363 N N . PRO A 1 179 ? 19.417 6.002 -8.022 1.00 96.06 179 PRO A N 1
ATOM 1364 C CA . PRO A 1 179 ? 20.164 4.770 -8.266 1.00 96.06 179 PRO A CA 1
ATOM 1365 C C . PRO A 1 179 ? 19.406 3.505 -7.852 1.00 96.06 179 PRO A C 1
ATOM 1367 O O . PRO A 1 179 ? 19.714 2.423 -8.353 1.00 96.06 179 PRO A O 1
ATOM 1370 N N . LYS A 1 180 ? 18.421 3.606 -6.953 1.00 96.00 180 LYS A N 1
ATOM 1371 C CA . LYS A 1 180 ? 17.595 2.460 -6.578 1.00 96.00 180 LYS A CA 1
ATOM 1372 C C . LYS A 1 180 ? 16.660 2.047 -7.711 1.00 96.00 180 LYS A C 1
ATOM 1374 O O . LYS A 1 180 ? 16.609 0.861 -8.020 1.00 96.00 180 LYS A O 1
ATOM 1379 N N . LEU A 1 181 ? 16.037 3.008 -8.399 1.00 97.19 181 LEU A N 1
ATOM 1380 C CA . LEU A 1 181 ? 15.216 2.726 -9.582 1.00 97.19 181 LEU A CA 1
ATOM 1381 C C . LEU A 1 181 ? 16.056 2.104 -10.700 1.00 97.19 181 LEU A C 1
ATOM 1383 O O . LEU A 1 181 ? 15.690 1.059 -11.234 1.00 97.19 181 LEU A O 1
ATOM 1387 N N . ARG A 1 182 ? 17.249 2.653 -10.967 1.00 97.25 182 ARG A N 1
ATOM 1388 C CA . ARG A 1 182 ? 18.193 2.044 -11.921 1.00 97.25 182 ARG A CA 1
ATOM 1389 C C . ARG A 1 182 ? 18.623 0.634 -11.503 1.00 97.25 182 ARG A C 1
ATOM 1391 O O . ARG A 1 182 ? 18.789 -0.239 -12.348 1.00 97.25 182 ARG A O 1
ATOM 1398 N N . THR A 1 183 ? 18.763 0.376 -10.199 1.00 96.56 183 THR A N 1
ATOM 1399 C CA . THR A 1 183 ? 19.066 -0.968 -9.676 1.00 96.56 183 THR A CA 1
ATOM 1400 C C . THR A 1 183 ? 17.907 -1.935 -9.929 1.00 96.56 183 THR A C 1
ATOM 1402 O O . THR A 1 183 ? 18.149 -3.080 -10.308 1.00 96.56 183 THR A O 1
ATOM 1405 N N . MET A 1 184 ? 16.658 -1.500 -9.745 1.00 95.62 184 MET A N 1
ATOM 1406 C CA . MET A 1 184 ? 15.470 -2.302 -10.060 1.00 95.62 184 MET A CA 1
ATOM 1407 C C . MET A 1 184 ? 15.381 -2.600 -11.561 1.00 95.62 184 MET A C 1
ATOM 1409 O O . MET A 1 184 ? 15.178 -3.756 -11.931 1.00 95.62 184 MET A O 1
ATOM 1413 N N . ALA A 1 185 ? 15.638 -1.600 -12.413 1.00 95.88 185 ALA A N 1
ATOM 1414 C CA . ALA A 1 185 ? 15.709 -1.759 -13.865 1.00 95.88 185 ALA A CA 1
ATOM 1415 C C . ALA A 1 185 ? 16.755 -2.810 -14.274 1.00 95.88 185 ALA A C 1
ATOM 1417 O O . ALA A 1 185 ? 16.441 -3.735 -15.022 1.00 95.88 185 ALA A O 1
ATOM 1418 N N . ALA A 1 186 ? 17.970 -2.730 -13.718 1.00 95.56 186 ALA A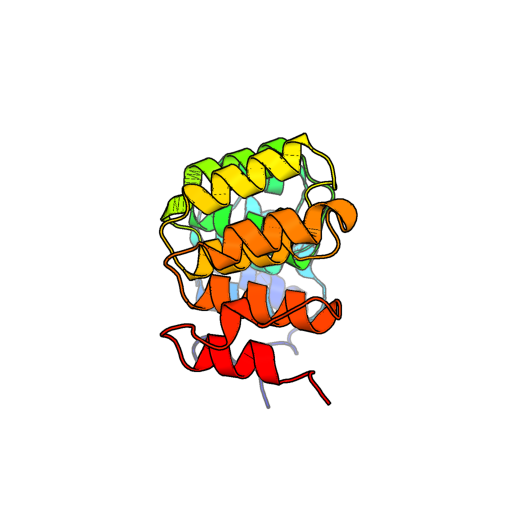 N 1
ATOM 1419 C CA . ALA A 1 186 ? 19.038 -3.697 -13.973 1.00 95.56 186 ALA A CA 1
ATOM 1420 C C . ALA A 1 186 ? 18.644 -5.123 -13.552 1.00 95.56 186 ALA A C 1
ATOM 1422 O O . ALA A 1 186 ? 18.820 -6.067 -14.322 1.00 95.56 186 ALA A O 1
ATOM 1423 N N . ARG A 1 187 ? 18.052 -5.285 -12.356 1.00 93.31 187 ARG A N 1
ATOM 1424 C CA . ARG A 1 187 ? 17.562 -6.592 -11.878 1.00 93.31 187 ARG A CA 1
ATOM 1425 C C . ARG A 1 187 ? 16.492 -7.162 -12.799 1.00 93.31 187 ARG A C 1
ATOM 1427 O O . ARG A 1 187 ? 16.553 -8.346 -13.117 1.00 93.31 187 ARG A O 1
ATOM 1434 N N . ARG A 1 188 ? 15.522 -6.341 -13.215 1.00 92.56 188 ARG A N 1
ATOM 1435 C CA . ARG A 1 188 ? 14.438 -6.799 -14.087 1.00 92.56 188 ARG A CA 1
ATOM 1436 C C . ARG A 1 188 ? 14.962 -7.180 -15.468 1.00 92.56 188 ARG A C 1
ATOM 1438 O O . ARG A 1 188 ? 14.637 -8.267 -15.930 1.00 92.56 188 ARG A O 1
ATOM 1445 N N . THR A 1 189 ? 15.816 -6.346 -16.063 1.00 92.94 189 THR A N 1
ATOM 1446 C CA . THR A 1 189 ? 16.475 -6.613 -17.358 1.00 92.94 189 THR A CA 1
ATOM 1447 C C . THR A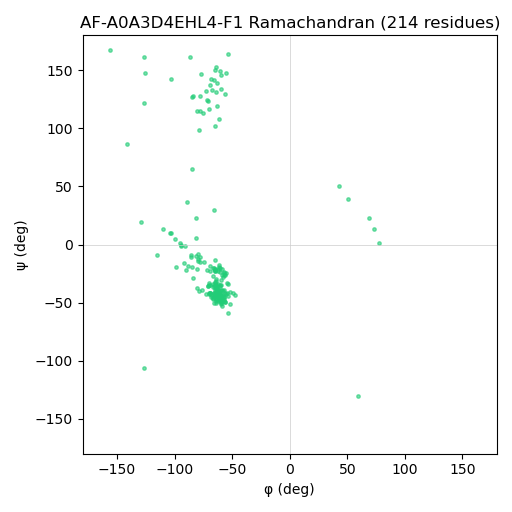 1 189 ? 17.157 -7.978 -17.336 1.00 92.94 189 THR A C 1
ATOM 1449 O O . THR A 1 189 ? 16.879 -8.831 -18.171 1.00 92.94 189 THR A O 1
ATOM 1452 N N . SER A 1 190 ? 17.965 -8.215 -16.301 1.00 90.56 190 SER A N 1
ATOM 1453 C CA . SER A 1 190 ? 18.684 -9.472 -16.112 1.00 90.56 190 SER A CA 1
ATOM 1454 C C . SER A 1 190 ? 17.737 -10.664 -15.895 1.00 90.56 190 SER A C 1
ATOM 1456 O O . SER A 1 190 ? 17.904 -11.701 -16.526 1.00 90.56 190 SER A O 1
ATOM 1458 N N . SER A 1 191 ? 16.672 -10.512 -15.095 1.00 89.00 191 SER A N 1
ATOM 1459 C CA . SER A 1 191 ? 15.681 -11.586 -14.882 1.00 89.00 191 SER A CA 1
ATOM 1460 C C . SER A 1 191 ? 14.887 -11.976 -16.133 1.00 89.00 191 SER A C 1
ATOM 1462 O O . SER A 1 191 ? 14.347 -13.076 -16.188 1.00 89.00 191 SER A O 1
ATOM 1464 N N . LEU A 1 192 ? 14.798 -11.076 -17.116 1.00 88.38 192 LEU A N 1
ATOM 1465 C CA . LEU A 1 192 ? 14.135 -11.321 -18.396 1.00 88.38 192 LEU A CA 1
ATOM 1466 C C . LEU A 1 192 ? 15.103 -11.862 -19.464 1.00 88.38 192 LEU A C 1
ATOM 1468 O O . LEU A 1 192 ? 14.672 -12.121 -20.583 1.00 88.38 192 LEU A O 1
ATOM 1472 N N . GLY A 1 193 ? 16.394 -12.030 -19.144 1.00 87.94 193 GLY A N 1
ATOM 1473 C CA . GLY A 1 193 ? 17.411 -12.462 -20.108 1.00 87.94 193 GLY A CA 1
ATOM 1474 C C . GLY A 1 193 ? 17.719 -11.419 -21.189 1.00 87.94 193 GLY A C 1
ATOM 1475 O O . GLY A 1 193 ? 18.166 -11.779 -22.275 1.00 87.94 193 GLY A O 1
ATOM 1476 N N . LEU A 1 194 ? 17.445 -10.140 -20.914 1.00 89.12 194 LEU A N 1
ATOM 1477 C CA . LEU A 1 194 ? 17.718 -9.026 -21.823 1.00 89.12 194 LEU A CA 1
ATOM 1478 C C . LEU A 1 194 ? 19.152 -8.503 -21.646 1.00 89.12 194 LEU A C 1
ATOM 1480 O O . LEU A 1 194 ? 19.779 -8.718 -20.608 1.00 89.12 194 LEU A O 1
ATOM 1484 N N . ASP A 1 195 ? 19.653 -7.763 -22.639 1.00 90.75 195 ASP A N 1
ATOM 1485 C CA . ASP A 1 195 ? 21.000 -7.180 -22.602 1.00 90.75 195 ASP A CA 1
ATOM 1486 C C . ASP A 1 195 ? 21.158 -6.162 -21.456 1.00 90.75 195 ASP A C 1
ATOM 1488 O O . ASP A 1 195 ? 20.479 -5.130 -21.387 1.00 90.75 195 ASP A O 1
ATOM 1492 N N . THR A 1 196 ? 22.093 -6.448 -20.549 1.00 92.75 196 THR A N 1
ATOM 1493 C CA . THR A 1 196 ? 22.383 -5.622 -19.374 1.00 92.75 196 THR A CA 1
ATOM 1494 C C . THR A 1 196 ? 23.541 -4.641 -19.584 1.00 92.75 196 THR A C 1
ATOM 1496 O O . THR A 1 196 ? 23.852 -3.879 -18.662 1.00 92.75 196 THR A O 1
ATOM 1499 N N . ALA A 1 197 ? 24.158 -4.592 -20.775 1.00 92.25 197 ALA A N 1
ATOM 1500 C CA . ALA A 1 197 ? 25.378 -3.829 -21.054 1.00 92.25 197 ALA A CA 1
ATOM 1501 C C . ALA A 1 197 ? 25.317 -2.374 -20.565 1.00 92.25 197 ALA A C 1
ATOM 1503 O O . ALA A 1 197 ? 26.261 -1.891 -19.932 1.00 92.25 197 ALA A O 1
ATOM 1504 N N . ARG A 1 198 ? 24.173 -1.701 -20.750 1.00 92.06 198 ARG A N 1
ATOM 1505 C CA . ARG A 1 198 ? 23.935 -0.313 -20.307 1.00 92.06 198 ARG A CA 1
ATOM 1506 C C . ARG A 1 198 ? 24.132 -0.067 -18.807 1.00 92.06 198 ARG A C 1
ATOM 1508 O O . ARG A 1 198 ? 24.446 1.049 -18.408 1.00 92.06 198 ARG A O 1
ATOM 1515 N N . PHE A 1 199 ? 23.965 -1.088 -17.969 1.00 95.50 199 PHE A N 1
ATOM 1516 C CA . PHE A 1 199 ? 24.082 -0.974 -16.513 1.00 95.50 199 PHE A CA 1
ATOM 1517 C C . PHE A 1 199 ? 25.497 -1.273 -16.002 1.00 95.50 199 PHE A C 1
ATOM 1519 O O . PHE A 1 199 ? 25.832 -0.923 -14.869 1.00 95.50 199 PHE A O 1
ATOM 1526 N N . THR A 1 200 ? 26.351 -1.898 -16.820 1.00 91.06 200 THR A N 1
ATOM 1527 C CA . THR A 1 200 ? 27.705 -2.321 -16.415 1.00 91.06 200 THR A CA 1
ATOM 1528 C C . THR A 1 200 ? 28.659 -1.145 -16.191 1.00 91.06 200 THR A C 1
ATOM 1530 O O . THR A 1 200 ? 29.604 -1.257 -15.408 1.00 91.06 200 THR A O 1
ATOM 1533 N N . SER A 1 201 ? 28.371 0.008 -16.799 1.00 91.50 201 SER A N 1
ATOM 1534 C CA . SER A 1 201 ? 29.116 1.262 -16.651 1.00 91.50 201 SER A CA 1
ATOM 1535 C C . SER A 1 201 ? 28.425 2.303 -15.758 1.00 91.50 201 SER A C 1
ATOM 1537 O O . SER A 1 201 ? 28.870 3.450 -15.720 1.00 91.50 201 SER A O 1
ATOM 1539 N N . ASP A 1 202 ? 27.347 1.951 -15.042 1.00 96.31 202 ASP A N 1
ATOM 1540 C CA . ASP A 1 202 ? 26.662 2.891 -14.140 1.00 96.31 202 ASP A CA 1
ATOM 1541 C C . ASP A 1 202 ? 27.622 3.402 -13.057 1.00 96.31 202 ASP A C 1
ATOM 1543 O O . ASP A 1 202 ? 28.474 2.655 -12.573 1.00 96.31 202 ASP A O 1
ATOM 1547 N N . GLN A 1 203 ? 27.479 4.655 -12.624 1.00 94.62 203 GLN A N 1
ATOM 1548 C CA . GLN A 1 203 ? 28.306 5.227 -11.556 1.00 94.62 203 GLN A CA 1
ATOM 1549 C C . GLN A 1 203 ? 28.092 4.514 -10.209 1.00 94.62 203 GLN A C 1
ATOM 1551 O O . GLN A 1 203 ? 29.028 4.370 -9.415 1.00 94.62 203 GLN A O 1
ATOM 1556 N N . ASN A 1 204 ? 26.889 3.998 -9.957 1.00 95.94 204 ASN A N 1
ATOM 1557 C CA . ASN A 1 204 ? 26.537 3.312 -8.724 1.00 95.94 204 ASN A CA 1
ATOM 1558 C C . ASN A 1 204 ? 26.927 1.821 -8.762 1.00 95.94 204 ASN A C 1
ATOM 1560 O O . ASN A 1 204 ? 26.530 1.062 -9.645 1.00 95.94 204 ASN A O 1
ATOM 1564 N N . SER A 1 205 ? 27.681 1.370 -7.756 1.00 95.31 205 SER A N 1
ATOM 1565 C CA . SER A 1 205 ? 28.166 -0.014 -7.674 1.00 95.31 205 SER A CA 1
ATOM 1566 C C . SER A 1 205 ? 27.057 -1.052 -7.476 1.00 95.31 205 SER A C 1
ATOM 1568 O O . SER A 1 205 ? 27.224 -2.192 -7.907 1.00 95.31 205 SER A O 1
ATOM 1570 N N . HIS A 1 206 ? 25.926 -0.688 -6.864 1.00 95.12 206 HIS A N 1
ATOM 1571 C CA . HIS A 1 206 ? 24.784 -1.590 -6.699 1.00 95.12 206 HIS A CA 1
ATOM 1572 C C . HIS A 1 206 ? 24.074 -1.862 -8.025 1.00 95.12 206 HIS A C 1
ATOM 1574 O O . HIS A 1 206 ? 23.673 -3.002 -8.253 1.00 95.12 206 HIS A O 1
ATOM 1580 N N . VAL A 1 207 ? 23.992 -0.863 -8.911 1.00 96.19 207 VAL A N 1
ATOM 1581 C CA . VAL A 1 207 ? 23.439 -1.021 -10.266 1.00 96.19 207 VAL A CA 1
ATOM 1582 C C . VAL A 1 207 ? 24.311 -1.985 -11.071 1.00 96.19 207 VAL A C 1
ATOM 1584 O O . VAL A 1 207 ? 23.811 -2.991 -11.571 1.00 96.19 207 VAL A O 1
ATOM 1587 N N . ARG A 1 208 ? 25.634 -1.761 -11.087 1.00 94.88 208 ARG A N 1
ATOM 1588 C CA . ARG A 1 208 ? 26.585 -2.662 -11.765 1.00 94.88 208 ARG A CA 1
ATOM 1589 C C . ARG A 1 208 ? 26.492 -4.100 -11.246 1.00 94.88 208 ARG A C 1
ATOM 1591 O O . ARG A 1 208 ? 26.426 -5.040 -12.029 1.00 94.88 208 ARG A O 1
ATOM 1598 N N . ARG A 1 209 ? 26.435 -4.287 -9.920 1.00 93.50 209 ARG A N 1
ATOM 1599 C CA . ARG A 1 209 ? 26.283 -5.618 -9.299 1.00 93.50 209 ARG A CA 1
ATOM 1600 C C . ARG A 1 209 ? 24.956 -6.289 -9.646 1.00 93.50 209 ARG A C 1
ATOM 1602 O O . ARG A 1 209 ? 24.921 -7.507 -9.764 1.00 93.50 209 ARG A O 1
ATOM 1609 N N . ALA A 1 210 ? 23.872 -5.524 -9.758 1.00 92.44 210 ALA A N 1
ATOM 1610 C CA . ALA A 1 210 ? 22.568 -6.059 -10.129 1.00 92.44 210 ALA A CA 1
ATOM 1611 C C . ALA A 1 210 ? 22.545 -6.586 -11.569 1.00 92.44 210 ALA A C 1
ATOM 1613 O O . ALA A 1 210 ? 21.925 -7.618 -11.802 1.00 92.44 210 ALA A O 1
ATOM 1614 N N . ALA A 1 211 ? 23.251 -5.921 -12.487 1.00 89.19 211 ALA A N 1
ATOM 1615 C CA . ALA A 1 211 ? 23.395 -6.354 -13.876 1.00 89.19 211 ALA A CA 1
ATOM 1616 C C . ALA A 1 211 ? 24.162 -7.682 -14.009 1.00 89.19 211 ALA A C 1
ATOM 1618 O O . ALA A 1 211 ? 23.775 -8.538 -14.789 1.00 89.19 211 ALA A O 1
ATOM 1619 N N . MET A 1 212 ? 25.202 -7.876 -13.192 1.00 83.12 212 MET A N 1
ATOM 1620 C CA . MET A 1 212 ? 26.094 -9.045 -13.257 1.00 83.12 212 MET A CA 1
ATOM 1621 C C . MET A 1 212 ? 25.535 -10.318 -12.599 1.00 83.12 212 MET A C 1
ATOM 1623 O O . MET A 1 212 ? 26.132 -11.382 -12.723 1.00 83.12 212 MET A O 1
ATOM 1627 N N . LYS A 1 213 ? 24.451 -10.226 -11.813 1.00 66.00 213 LYS A N 1
ATOM 1628 C CA . LYS A 1 213 ? 24.047 -11.311 -10.899 1.00 66.00 213 LYS A CA 1
ATOM 1629 C C . LYS A 1 213 ? 23.418 -12.527 -11.605 1.00 66.00 213 LYS A C 1
ATOM 1631 O O . LYS A 1 213 ? 23.321 -13.568 -10.965 1.00 66.00 213 LYS A O 1
ATOM 1636 N N . TYR A 1 214 ? 23.015 -12.412 -12.872 1.00 54.53 214 TYR A N 1
ATOM 1637 C CA . TYR A 1 214 ? 22.390 -13.515 -13.620 1.00 54.53 214 TYR A CA 1
ATOM 1638 C C . TYR A 1 214 ? 23.033 -13.786 -14.995 1.00 54.53 214 TYR A C 1
ATOM 1640 O O . TYR A 1 214 ? 22.425 -14.453 -15.821 1.00 54.53 21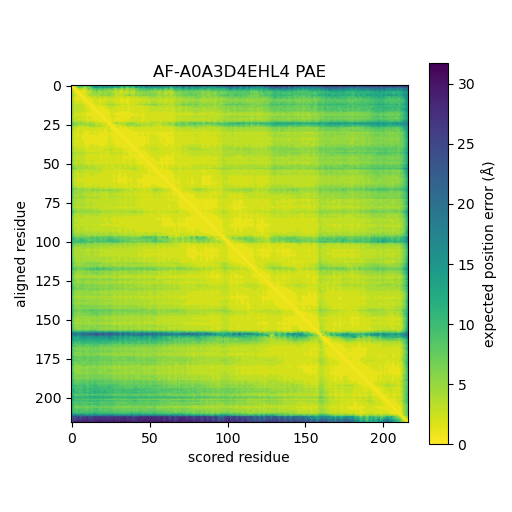4 TYR A O 1
ATOM 1648 N N . ASP A 1 215 ? 24.273 -13.329 -15.220 1.00 46.50 215 ASP A N 1
ATOM 1649 C CA . ASP A 1 215 ? 25.104 -13.698 -16.390 1.00 46.50 215 ASP A CA 1
ATOM 1650 C C . ASP A 1 215 ? 25.818 -15.066 -16.213 1.00 46.50 215 ASP A C 1
ATOM 1652 O O . ASP A 1 215 ? 26.851 -15.336 -16.828 1.00 46.50 215 ASP A O 1
ATOM 1656 N N . THR A 1 216 ? 25.291 -15.942 -15.349 1.00 41.69 216 THR A N 1
ATOM 1657 C CA . THR A 1 216 ? 25.795 -17.307 -15.085 1.00 41.69 216 THR A CA 1
ATOM 1658 C C . THR A 1 216 ? 24.693 -18.329 -15.268 1.00 41.69 216 THR A C 1
ATOM 1660 O O . THR A 1 216 ? 24.978 -19.399 -15.846 1.00 41.69 216 THR A O 1
#

pLDDT: mean 92.61, std 7.73, range [41.69, 97.94]

Nearest PDB structures (foldseek):
  3nmz-assembly2_A  TM=4.144E-01  e=1.171E-01  Homo sapiens
  3nmw-assembly2_B  TM=4.449E-01  e=2.090E-01  Homo sapiens
  3qhe-assembly2_C  TM=2.977E-01  e=4.078E-01  Homo sapiens
  3nmz-assembly3_B  TM=3.085E-01  e=6.963E-01  Homo sapiens
  5z8h-assembly1_A  TM=2.280E-01  e=3.412E-01  Homo sapiens

Sequence (216 aa):
MKTQLNGQTIPHDKPTDELLSMLRCADMQSFCLACEALSARGETAALTPFLQSGDRYRRLYAFKLIGAATPREFLDEQLRSDDFLFVSAALHIIAEHAPACDEALVKAAVSAHLAQLHDEAAALCVLSANDENYAFLLGLLEKAERSMTQEMIAEVLLGSYLPERAEEVIDTLAASPNPKLRTMAARRTSSLGLDTARFTSDQNSHVRRAAMKYDT

Radius of gyration: 21.49 Å; Cα contacts (8 Å, |Δi|>4): 266; chains: 1; bounding box: 48×32×54 Å

Secondary structure (DSSP, 8-state):
---EETTEEP-TTS-HHHHHHHHHSS-HHHHHHHHHHHHHTT-GGGTGGGGG-SSHHHHHHHHHHHGGGS-HHHHHHHHT-S-HHHHHHHHHHHHHH-----HHHHHHHHHHHTTT-SGGGGGGGGS-SSHHHHHHHHHHHHH--SHHHHHHHHHHHHTTT-GGGHHHHHHHHHT-S-HHHHHHHHHHHHHTT---HHHHT-SSHHHHHHHHTT--